Protein AF-A0A1G3MZN1-F1 (afdb_monomer_lite)

pLDDT: mean 91.77, std 12.32, range [40.75, 98.75]

Secondary structure (DSSP, 8-state):
---SSSHHHHHHHHHHHHHHHT-S-EEEEEE-S--SSS-HHHHHHHHHHHHHTTSEEEEEEES--HHHHHHHHHHHHHHTPPPEEEEEEE-SSS--GGGGTHHHHHHHHT-EEEEE-TTGGGGGGSTTGGG---SGGGGGGGG---S-SHHHHHHHHHHHHHHHHTT--HHHHHHHHHHHHHHTSSS-EEE----SSHHHHHHHHGGGG----HHHHHHHHHHH-----TTHHHHHHHHHHHTTT-TT----SS---

Foldseek 3Di:
DCDDLALVNQVVVLVVVCVVVVHQAAAEDEPAAHPVPDDLVRNQVSVQVCCVVVRY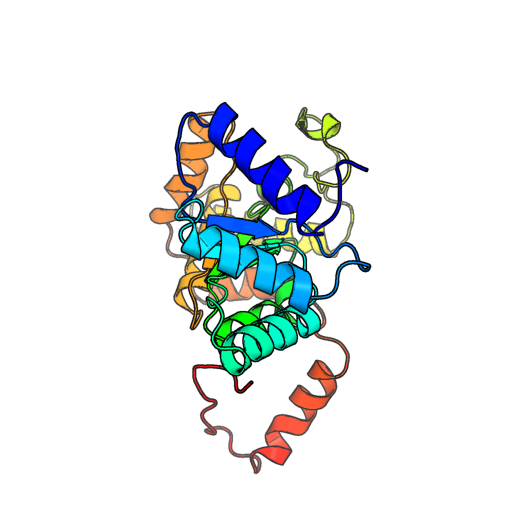VAYEYEHDDQVSLLVSQVVCVVVVGGGHQAYEYADFLQDDLCVLGVQLSCLQSQHAYEHEPNCQLVLLQVPQPPNPPPDPSVVVPPSHDHPDDPLSVLLNVLLVVQCVVQVATSLLSRLLLQVVVQVLGSHHYHYDDDDPDPVSVVSNVCNVVDDRDPVSSVSNCVSSDDDSDPPVVVCVVCVCVVQVVDPPDDDDSGRHD

Structure (mmCIF, N/CA/C/O backbone):
data_AF-A0A1G3MZN1-F1
#
_entry.id   AF-A0A1G3MZN1-F1
#
loop_
_atom_site.group_PDB
_atom_site.id
_atom_site.type_symbol
_atom_site.label_atom_id
_atom_site.label_alt_id
_atom_site.label_comp_id
_atom_site.label_asym_id
_atom_site.label_entity_id
_atom_site.label_seq_id
_atom_site.pdbx_PDB_ins_code
_atom_site.Cartn_x
_atom_site.Cartn_y
_atom_site.Cartn_z
_atom_site.occupancy
_atom_site.B_iso_or_equiv
_atom_site.auth_seq_id
_atom_site.auth_comp_id
_atom_site.auth_asym_id
_atom_site.auth_atom_id
_atom_site.pdbx_PDB_model_num
ATOM 1 N N . SER A 1 1 ? 0.136 11.734 27.501 1.00 72.69 1 SER A N 1
ATOM 2 C CA . SER A 1 1 ? 0.466 11.679 26.063 1.00 72.69 1 SER A CA 1
ATOM 3 C C . SER A 1 1 ? -0.799 11.815 25.216 1.00 72.69 1 SER A C 1
ATOM 5 O O . SER A 1 1 ? -1.851 11.368 25.672 1.00 72.69 1 SER A O 1
ATOM 7 N N . ARG A 1 2 ? -0.714 12.445 24.028 1.00 83.44 2 ARG A N 1
ATOM 8 C CA . ARG A 1 2 ? -1.793 12.493 23.017 1.00 83.44 2 ARG A CA 1
ATOM 9 C C . ARG A 1 2 ? -1.586 11.511 21.845 1.00 83.44 2 ARG A C 1
ATOM 11 O O . ARG A 1 2 ? -2.389 11.507 20.919 1.00 83.44 2 ARG A O 1
ATOM 18 N N . THR A 1 3 ? -0.535 10.698 21.895 1.00 87.50 3 THR A N 1
ATOM 19 C CA . THR A 1 3 ? -0.050 9.849 20.796 1.00 87.50 3 THR A CA 1
ATOM 20 C C . THR A 1 3 ? -0.002 8.373 21.201 1.00 87.50 3 THR A C 1
ATOM 22 O O . THR A 1 3 ? 0.020 8.069 22.396 1.00 87.50 3 THR A O 1
ATOM 25 N N . GLY A 1 4 ? 0.032 7.474 20.212 1.00 93.25 4 GLY A N 1
ATOM 26 C CA . GLY A 1 4 ? 0.023 6.013 20.384 1.00 93.25 4 GLY A CA 1
ATOM 27 C C . GLY A 1 4 ? -1.350 5.389 20.125 1.00 93.25 4 GLY A C 1
ATOM 28 O O . GLY A 1 4 ? -2.360 6.097 20.099 1.00 93.25 4 GLY A O 1
ATOM 29 N N . ASN A 1 5 ? -1.380 4.068 19.972 1.00 96.50 5 ASN A N 1
ATOM 30 C CA . ASN A 1 5 ? -2.551 3.291 19.560 1.00 96.50 5 ASN A CA 1
ATOM 31 C C . ASN A 1 5 ? -3.419 2.823 20.736 1.00 96.50 5 ASN A C 1
ATOM 33 O O . ASN A 1 5 ? -4.408 2.132 20.529 1.00 96.50 5 ASN A O 1
ATOM 37 N N . GLY A 1 6 ? -3.079 3.188 21.974 1.00 96.06 6 GLY A N 1
ATOM 38 C CA . GLY A 1 6 ? -3.904 2.852 23.133 1.00 96.06 6 GLY A CA 1
ATOM 39 C C . GLY A 1 6 ? -5.328 3.409 23.021 1.00 96.06 6 GLY A C 1
ATOM 40 O O . GLY A 1 6 ? -5.551 4.508 22.495 1.00 96.06 6 GLY A O 1
ATOM 41 N N . ARG A 1 7 ? -6.296 2.692 23.596 1.00 96.00 7 ARG A N 1
ATOM 42 C CA . ARG A 1 7 ? -7.743 2.969 23.504 1.00 96.00 7 ARG A CA 1
ATOM 43 C C . ARG A 1 7 ? -8.099 4.426 23.787 1.00 96.00 7 ARG A C 1
ATOM 45 O O . ARG A 1 7 ? -8.856 5.045 23.043 1.00 96.00 7 ARG A O 1
ATOM 52 N N . LYS A 1 8 ? -7.527 4.997 24.855 1.00 96.25 8 LYS A N 1
ATOM 53 C CA . LYS A 1 8 ? -7.744 6.402 25.247 1.00 96.25 8 LYS A CA 1
ATOM 54 C C . LYS A 1 8 ? -7.431 7.368 24.103 1.00 96.25 8 LYS A C 1
ATOM 56 O O . LYS A 1 8 ? -8.115 8.376 23.934 1.00 96.25 8 LYS A O 1
ATOM 61 N N . ASN A 1 9 ? -6.358 7.098 23.365 1.00 96.88 9 ASN A N 1
ATOM 62 C CA . ASN A 1 9 ? -5.923 7.951 22.273 1.00 96.88 9 ASN A CA 1
ATOM 63 C C . ASN A 1 9 ? -6.737 7.694 21.013 1.00 96.88 9 ASN A C 1
ATOM 65 O O . ASN A 1 9 ? -7.110 8.672 20.381 1.00 96.88 9 ASN A O 1
ATOM 69 N N . MET A 1 10 ? -7.059 6.437 20.692 1.00 97.12 10 MET A N 1
ATOM 70 C CA . MET A 1 10 ? -7.919 6.108 19.549 1.00 97.12 10 MET A CA 1
ATOM 71 C C . MET A 1 10 ? -9.272 6.814 19.646 1.00 97.12 10 MET A C 1
ATOM 73 O O . MET A 1 10 ? -9.631 7.550 18.734 1.00 97.12 10 MET A O 1
ATOM 77 N N . VAL A 1 11 ? -9.969 6.684 20.783 1.00 97.62 11 VAL A N 1
ATOM 78 C CA . VAL A 1 11 ? -11.276 7.334 20.995 1.00 97.62 11 VAL A CA 1
ATOM 79 C C . VAL A 1 11 ? -11.156 8.846 20.825 1.00 97.62 11 VAL A C 1
ATOM 81 O O . VAL A 1 11 ? -11.835 9.433 19.992 1.00 97.62 11 VAL A O 1
ATOM 84 N N . ARG A 1 12 ? -10.235 9.488 21.554 1.00 97.12 12 ARG A N 1
ATOM 85 C CA . ARG A 1 12 ? -10.062 10.945 21.478 1.00 97.12 12 ARG A CA 1
ATOM 86 C C . ARG A 1 12 ? -9.701 11.417 20.065 1.00 97.12 12 ARG A C 1
ATOM 88 O O . ARG A 1 12 ? -10.235 12.419 19.606 1.00 97.12 12 ARG A O 1
ATOM 95 N N . SER A 1 13 ? -8.785 10.723 19.391 1.00 97.31 13 SER A N 1
ATOM 96 C CA . SER A 1 13 ? -8.348 11.071 18.036 1.00 97.31 13 SER A CA 1
ATOM 97 C C . SER A 1 13 ? -9.468 10.900 17.013 1.00 97.31 13 SER A C 1
ATOM 99 O O . SER A 1 13 ? -9.533 11.683 16.064 1.00 97.31 13 SER A O 1
ATOM 101 N N . LEU A 1 14 ? -10.349 9.915 17.201 1.00 98.00 14 LEU A N 1
ATOM 102 C CA . LEU A 1 14 ? -11.535 9.744 16.375 1.00 98.00 14 LEU A CA 1
ATOM 103 C C . LEU A 1 14 ? -12.518 10.899 16.583 1.00 98.00 14 LEU A C 1
ATOM 105 O O . LEU A 1 14 ? -12.859 11.543 15.599 1.00 98.00 14 LEU A O 1
ATOM 109 N N . GLU A 1 15 ? -12.895 11.232 17.825 1.00 98.25 15 GLU A N 1
ATOM 110 C CA . GLU A 1 15 ? -13.805 12.364 18.097 1.00 98.25 15 GLU A CA 1
ATOM 111 C C . GLU A 1 15 ? -13.282 13.675 17.496 1.00 98.25 15 GLU A C 1
ATOM 113 O O . GLU A 1 15 ? -14.010 14.415 16.833 1.00 98.25 15 GLU A O 1
ATOM 118 N N . ASP A 1 16 ? -11.988 13.946 17.688 1.00 98.00 16 ASP A N 1
ATOM 119 C CA . ASP A 1 16 ? -11.340 15.129 17.132 1.00 98.00 16 ASP A CA 1
ATOM 120 C C . ASP A 1 16 ? -11.400 15.122 15.589 1.00 98.00 16 ASP A C 1
ATOM 122 O O . ASP A 1 16 ? -11.505 16.183 14.970 1.00 98.00 16 ASP A O 1
ATOM 126 N N . SER A 1 17 ? -11.313 13.948 14.954 1.00 98.31 17 SER A N 1
ATOM 127 C CA . SER A 1 17 ? -11.388 13.793 13.493 1.00 98.31 17 SER A CA 1
ATOM 128 C C . SER A 1 17 ? -12.806 13.969 12.962 1.00 98.31 17 SER A C 1
ATOM 130 O O . SER A 1 17 ? -12.990 14.748 12.031 1.00 98.31 17 SER A O 1
ATOM 132 N N . LEU A 1 18 ? -13.794 13.333 13.593 1.00 98.62 18 LEU A N 1
ATOM 133 C CA . LEU A 1 18 ? -15.216 13.474 13.270 1.00 98.62 18 LEU A CA 1
ATOM 134 C C . LEU A 1 18 ? -15.646 14.943 13.326 1.00 98.62 18 LEU A C 1
ATOM 136 O O . LEU A 1 18 ? -16.189 15.478 12.360 1.00 98.62 18 LEU A O 1
ATOM 140 N N . LYS A 1 19 ? -15.255 15.653 14.394 1.00 98.62 19 LYS A N 1
ATOM 141 C CA . LYS A 1 19 ? -15.513 17.092 14.538 1.00 98.62 19 LYS A CA 1
ATOM 142 C C . LYS A 1 19 ? -14.913 17.927 13.403 1.00 98.62 19 LYS A C 1
ATOM 144 O O . LYS A 1 19 ? -15.555 18.866 12.944 1.00 98.62 19 LYS A O 1
ATOM 149 N N . ARG A 1 20 ? -13.678 17.638 12.975 1.00 98.69 20 ARG A N 1
ATOM 150 C CA . ARG A 1 20 ? -13.024 18.384 11.881 1.00 98.69 20 ARG A CA 1
ATOM 151 C C . ARG A 1 20 ? -13.636 18.083 10.517 1.00 98.69 20 ARG A C 1
ATOM 153 O O . ARG A 1 20 ? -13.663 18.971 9.675 1.00 98.69 20 ARG A O 1
ATOM 160 N N . LEU A 1 21 ? -14.072 16.845 10.304 1.00 98.56 21 LEU A N 1
ATOM 161 C CA . LEU A 1 21 ? -14.672 16.401 9.048 1.00 98.56 21 LEU A CA 1
ATOM 162 C C . LEU A 1 21 ? -16.163 16.751 8.948 1.00 98.56 21 LEU A C 1
ATOM 164 O O . LEU A 1 21 ? -16.703 16.724 7.850 1.00 98.56 21 LEU A O 1
ATOM 168 N N . GLY A 1 22 ? -16.813 17.107 10.061 1.00 98.56 22 GLY A N 1
ATOM 169 C CA . GLY A 1 22 ? -18.235 17.453 10.077 1.00 98.56 22 GLY A CA 1
ATOM 170 C C . GLY A 1 22 ? -19.136 16.252 9.787 1.00 98.56 22 GLY A C 1
ATOM 171 O O . GLY A 1 22 ? -20.155 16.405 9.122 1.00 98.56 22 GLY A O 1
ATOM 172 N N . THR A 1 23 ? -18.737 15.067 10.252 1.00 98.69 23 THR A N 1
ATOM 173 C CA . THR A 1 23 ? -19.457 13.797 10.081 1.00 98.69 23 THR A CA 1
ATOM 174 C C . THR A 1 23 ? -19.517 13.047 11.409 1.00 98.69 23 THR A C 1
ATOM 176 O O . THR A 1 23 ? -18.669 13.259 12.279 1.00 98.69 23 THR A O 1
ATOM 179 N N . ASP A 1 24 ? -20.485 12.146 11.546 1.00 98.38 24 ASP A N 1
ATOM 180 C CA . ASP A 1 24 ? -20.675 11.313 12.738 1.00 98.38 24 ASP A CA 1
ATOM 181 C C . ASP A 1 24 ? -19.941 9.965 12.653 1.00 98.38 24 ASP A C 1
ATOM 183 O O . ASP A 1 24 ? -19.761 9.291 13.670 1.00 98.38 24 ASP A O 1
ATOM 187 N N . TYR A 1 25 ? -19.477 9.584 11.456 1.00 98.69 25 TYR A N 1
ATOM 188 C CA . TYR A 1 25 ? -18.747 8.339 11.228 1.00 98.69 25 TYR A CA 1
ATOM 189 C C . TYR A 1 25 ? -17.644 8.473 10.167 1.00 98.69 25 TYR A C 1
ATOM 191 O O . TYR A 1 25 ? -17.651 9.397 9.350 1.00 98.69 25 TYR A O 1
ATOM 199 N N . LEU A 1 26 ? -16.700 7.526 10.172 1.00 98.75 26 LEU A N 1
ATOM 200 C CA . LEU A 1 26 ? -15.712 7.321 9.106 1.00 98.75 26 LEU A CA 1
ATOM 201 C C . LEU A 1 26 ? -15.934 5.976 8.416 1.00 98.75 26 LEU A C 1
ATOM 203 O O . LEU A 1 26 ? -16.132 4.969 9.092 1.00 98.75 26 LEU A O 1
ATOM 207 N N . ASP A 1 27 ? -15.803 5.917 7.093 1.00 98.50 27 ASP A N 1
ATOM 208 C CA . ASP A 1 27 ? -15.862 4.636 6.380 1.00 98.50 27 ASP A CA 1
ATOM 209 C C . ASP A 1 27 ? -14.712 3.711 6.793 1.00 98.50 27 ASP A C 1
ATOM 211 O O . ASP A 1 27 ? -14.915 2.527 7.038 1.00 98.50 27 ASP A O 1
ATOM 215 N N . LEU A 1 28 ? -13.501 4.255 6.935 1.00 98.19 28 LEU A N 1
ATOM 216 C CA . LEU A 1 28 ? -12.307 3.485 7.268 1.00 98.19 28 LEU A CA 1
ATOM 217 C C . LEU A 1 28 ? -11.389 4.264 8.208 1.00 98.19 28 LEU A C 1
ATOM 219 O O . LEU A 1 28 ? -10.984 5.392 7.915 1.00 98.19 28 LEU A O 1
ATOM 223 N N . TYR A 1 29 ? -11.036 3.645 9.334 1.00 98.50 29 TYR A N 1
ATOM 224 C CA . TYR A 1 29 ? -10.150 4.221 10.340 1.00 98.50 29 TYR A CA 1
ATOM 225 C C . TYR A 1 29 ? -8.869 3.403 10.509 1.00 98.50 29 TYR A C 1
ATOM 227 O O . TYR A 1 29 ? -8.900 2.190 10.708 1.00 98.50 29 TYR A O 1
ATOM 235 N N . TRP A 1 30 ? -7.727 4.089 10.445 1.00 98.06 30 TRP A N 1
ATOM 236 C CA . TRP A 1 30 ? -6.404 3.468 10.443 1.00 98.06 30 TRP A CA 1
ATOM 237 C C . TRP A 1 30 ? -5.682 3.656 11.778 1.00 98.06 30 TRP A C 1
ATOM 239 O O . TRP A 1 30 ? -5.527 4.786 12.246 1.00 98.06 30 TRP A O 1
ATOM 249 N N . ALA A 1 31 ? -5.113 2.582 12.328 1.00 97.81 31 ALA A N 1
ATOM 250 C CA . ALA A 1 31 ? -3.969 2.722 13.231 1.00 97.81 31 ALA A CA 1
ATOM 251 C C . ALA A 1 31 ? -2.730 3.032 12.376 1.00 97.81 31 ALA A C 1
ATOM 253 O O . ALA A 1 31 ? -2.316 2.208 11.566 1.00 97.81 31 ALA A O 1
ATOM 254 N N . HIS A 1 32 ? -2.174 4.240 12.508 1.00 97.12 32 HIS A N 1
ATOM 255 C CA . HIS A 1 32 ? -1.288 4.817 11.486 1.00 97.12 32 HIS A CA 1
ATOM 256 C C . HIS A 1 32 ? 0.134 4.224 11.430 1.00 97.12 32 HIS A C 1
ATOM 258 O O . HIS A 1 32 ? 0.793 4.264 10.391 1.00 97.12 32 HIS A O 1
ATOM 264 N N . THR A 1 33 ? 0.654 3.751 12.563 1.00 95.56 33 THR A N 1
ATOM 265 C CA . THR A 1 33 ? 1.995 3.155 12.679 1.00 95.56 33 THR A CA 1
ATOM 266 C C . THR A 1 33 ? 2.030 2.236 13.893 1.00 95.56 33 THR A C 1
ATOM 268 O O . THR A 1 33 ? 1.408 2.536 14.918 1.00 95.56 33 THR A O 1
ATOM 271 N N . ALA A 1 34 ? 2.761 1.123 13.806 1.00 95.12 34 ALA A N 1
ATOM 272 C CA . ALA A 1 34 ? 2.989 0.260 14.958 1.00 95.12 34 ALA A CA 1
ATOM 273 C C . ALA A 1 34 ? 3.812 1.006 16.022 1.00 95.12 34 ALA A C 1
ATOM 275 O O . ALA A 1 34 ? 4.982 1.309 15.817 1.00 95.12 34 ALA A O 1
ATOM 276 N N . ASP A 1 35 ? 3.208 1.284 17.176 1.00 95.50 35 ASP A N 1
ATOM 277 C CA . ASP A 1 35 ? 3.866 2.021 18.265 1.00 95.50 35 ASP A CA 1
ATOM 278 C C . ASP A 1 35 ? 4.786 1.155 19.141 1.00 95.50 35 ASP A C 1
ATOM 280 O O . ASP A 1 35 ? 5.469 1.672 20.021 1.00 95.50 35 ASP A O 1
ATOM 284 N N . GLY A 1 36 ? 4.794 -0.162 18.921 1.00 93.69 36 GLY A N 1
ATOM 285 C CA . GLY A 1 36 ? 5.639 -1.119 19.636 1.00 93.69 36 GLY A CA 1
ATOM 286 C C . GLY A 1 36 ? 5.254 -1.370 21.097 1.00 93.69 36 GLY A C 1
ATOM 287 O O . GLY A 1 36 ? 5.847 -2.248 21.717 1.00 93.69 36 GLY A O 1
ATOM 288 N N . VAL A 1 37 ? 4.259 -0.663 21.639 1.00 95.38 37 VAL A N 1
ATOM 289 C CA . VAL A 1 37 ? 3.929 -0.693 23.075 1.00 95.38 37 VAL A CA 1
ATOM 290 C C . VAL A 1 37 ? 2.474 -1.041 23.357 1.00 95.38 37 VAL A C 1
ATOM 292 O O . VAL A 1 37 ? 2.195 -1.605 24.412 1.00 95.38 37 VAL A O 1
ATOM 295 N N . THR A 1 38 ? 1.543 -0.757 22.442 1.00 97.75 38 THR A N 1
ATOM 296 C CA . THR A 1 38 ? 0.141 -1.141 22.626 1.00 97.75 38 THR A CA 1
ATOM 297 C C . THR A 1 38 ? -0.073 -2.592 22.160 1.00 97.75 38 THR A C 1
ATOM 299 O O . THR A 1 38 ? 0.255 -2.930 21.010 1.00 97.75 38 THR A O 1
ATOM 302 N N . PRO A 1 39 ? -0.616 -3.474 23.027 1.00 97.31 39 PRO A N 1
ATOM 303 C CA . PRO A 1 39 ? -0.980 -4.839 22.651 1.00 97.31 39 PRO A CA 1
ATOM 304 C C . PRO A 1 39 ? -2.009 -4.862 21.516 1.00 97.31 39 PRO A C 1
ATOM 306 O O . PRO A 1 39 ? -2.912 -4.027 21.476 1.00 97.31 39 PRO A O 1
ATOM 309 N N . LEU A 1 40 ? -1.909 -5.840 20.610 1.00 97.75 40 LEU A N 1
ATOM 310 C CA . LEU A 1 40 ? -2.859 -5.971 19.496 1.00 97.75 40 LEU A CA 1
ATOM 311 C C . LEU A 1 40 ? -4.288 -6.182 20.000 1.00 97.75 40 LEU A C 1
ATOM 313 O O . LEU A 1 40 ? -5.220 -5.638 19.426 1.00 97.75 40 LEU A O 1
ATOM 317 N N . GLU A 1 41 ? -4.455 -6.898 21.108 1.00 98.19 41 GLU A N 1
ATOM 318 C CA . GLU A 1 41 ? -5.741 -7.129 21.756 1.00 98.19 41 GLU A CA 1
ATOM 319 C C . GLU A 1 41 ? -6.416 -5.817 22.177 1.00 98.19 41 GLU A C 1
ATOM 321 O O . GLU A 1 41 ? -7.627 -5.675 22.026 1.00 98.19 41 GLU A O 1
ATOM 326 N N . GLU A 1 42 ? -5.646 -4.837 22.665 1.00 98.38 42 GLU A N 1
ATOM 327 C CA . GLU A 1 42 ? -6.189 -3.523 23.019 1.00 98.38 42 GLU A CA 1
ATOM 328 C C . GLU A 1 42 ? -6.609 -2.745 21.768 1.00 98.38 42 GLU A C 1
ATOM 330 O O . GLU A 1 42 ? -7.703 -2.179 21.755 1.00 98.38 42 GLU A O 1
ATOM 335 N N . ILE A 1 43 ? -5.773 -2.753 20.721 1.00 98.31 43 ILE A N 1
ATOM 336 C CA . ILE A 1 43 ? -6.050 -2.075 19.444 1.00 98.31 43 ILE A CA 1
ATOM 337 C C . ILE A 1 43 ? -7.318 -2.653 18.805 1.00 98.31 43 ILE A C 1
ATOM 339 O O . ILE A 1 43 ? -8.243 -1.913 18.480 1.00 98.31 43 ILE A O 1
ATOM 343 N N . LEU A 1 44 ? -7.388 -3.978 18.669 1.00 98.56 44 LEU A N 1
ATOM 344 C CA . LEU A 1 44 ? -8.511 -4.675 18.043 1.00 98.56 44 LEU A CA 1
ATOM 345 C C . LEU A 1 44 ? -9.794 -4.530 18.855 1.00 98.56 44 LEU A C 1
ATOM 347 O O . LEU A 1 44 ? -10.843 -4.235 18.288 1.00 98.56 44 LEU A O 1
ATOM 351 N N . ARG A 1 45 ? -9.726 -4.656 20.187 1.00 98.38 45 ARG A N 1
ATOM 352 C CA . ARG A 1 45 ? -10.903 -4.422 21.028 1.00 98.38 45 ARG A CA 1
ATOM 353 C C . ARG A 1 45 ? -11.375 -2.973 20.928 1.00 98.38 45 ARG A C 1
ATOM 355 O O . ARG A 1 45 ? -12.575 -2.730 20.959 1.00 98.38 45 ARG A O 1
ATOM 362 N N . ALA A 1 46 ? -10.460 -2.008 20.825 1.00 98.25 46 ALA A N 1
ATOM 363 C CA . ALA A 1 46 ? -10.827 -0.610 20.623 1.00 98.25 46 ALA A CA 1
ATOM 364 C C . ALA A 1 46 ? -11.484 -0.387 19.254 1.00 98.25 46 ALA A C 1
ATOM 366 O O . ALA A 1 46 ? -12.494 0.307 19.204 1.00 98.25 46 ALA A O 1
ATOM 367 N N . PHE A 1 47 ? -10.983 -0.997 18.174 1.00 98.62 47 PHE A N 1
ATOM 368 C CA . PHE A 1 47 ? -11.681 -0.983 16.887 1.00 98.62 47 PHE A CA 1
ATOM 369 C C . PHE A 1 47 ? -13.085 -1.581 17.000 1.00 98.62 47 PHE A C 1
ATOM 371 O O . PHE A 1 47 ? -14.039 -0.899 16.650 1.00 98.62 47 PHE A O 1
ATOM 378 N N . ASP A 1 48 ? -13.233 -2.786 17.557 1.00 98.62 48 ASP A N 1
ATOM 379 C CA . ASP A 1 48 ? -14.539 -3.447 17.719 1.00 98.62 48 ASP A CA 1
ATOM 380 C C . ASP A 1 48 ? -15.550 -2.557 18.461 1.00 98.62 48 ASP A C 1
ATOM 382 O O . ASP A 1 48 ? -16.693 -2.413 18.032 1.00 98.62 48 ASP A O 1
ATOM 386 N N . ASP A 1 49 ? -15.121 -1.889 19.535 1.00 98.56 49 ASP A N 1
ATOM 387 C CA . ASP A 1 49 ? -15.973 -0.956 20.278 1.00 98.56 49 ASP A CA 1
ATOM 388 C C . ASP A 1 49 ? -16.365 0.281 19.452 1.00 98.56 49 ASP A C 1
ATOM 390 O O . ASP A 1 49 ? -17.506 0.735 19.529 1.00 98.56 49 ASP A O 1
ATOM 394 N N . LEU A 1 50 ? -15.447 0.823 18.644 1.00 98.50 50 LEU A N 1
ATOM 395 C CA . LEU A 1 50 ? -15.713 1.971 17.770 1.00 98.50 50 LEU A CA 1
ATOM 396 C C . LEU A 1 50 ? -16.644 1.614 16.601 1.00 98.50 50 LEU A C 1
ATOM 398 O O . LEU A 1 50 ? -17.503 2.429 16.253 1.00 98.50 50 LEU A O 1
ATOM 402 N N . LEU A 1 51 ? -16.517 0.405 16.037 1.00 98.38 51 LEU A N 1
ATOM 403 C CA . LEU A 1 51 ? -17.454 -0.119 15.038 1.00 98.38 51 LEU A CA 1
ATOM 404 C C . LEU A 1 51 ? -18.844 -0.319 15.644 1.00 98.38 51 LEU A C 1
ATOM 406 O O . LEU A 1 51 ? -19.833 0.148 15.087 1.00 98.38 51 LEU A O 1
ATOM 410 N N . ARG A 1 52 ? -18.939 -0.961 16.816 1.00 98.12 52 ARG A N 1
ATOM 411 C CA . ARG A 1 52 ? -20.223 -1.166 17.516 1.00 98.12 52 ARG A CA 1
ATOM 412 C C . ARG A 1 52 ? -20.904 0.146 17.893 1.00 98.12 52 ARG A C 1
ATOM 414 O O . ARG A 1 52 ? -22.128 0.204 17.925 1.00 98.12 52 ARG A O 1
ATOM 421 N N . ALA A 1 53 ? -20.123 1.188 18.165 1.00 98.31 53 ALA A N 1
ATOM 422 C CA . ALA A 1 53 ? -20.631 2.534 18.405 1.00 98.31 53 ALA A CA 1
ATOM 423 C C . ALA A 1 53 ? -21.090 3.259 17.124 1.00 98.31 53 ALA A C 1
ATOM 425 O O . ALA A 1 53 ? -21.583 4.380 17.221 1.00 98.31 53 ALA A O 1
ATOM 426 N N . GLY A 1 54 ? -20.905 2.665 15.940 1.00 98.44 54 GLY A N 1
ATOM 427 C CA . GLY A 1 54 ? -21.268 3.257 14.652 1.00 98.44 54 GLY A CA 1
ATOM 428 C C . GLY A 1 54 ? -20.380 4.427 14.227 1.00 98.44 54 GLY A C 1
ATOM 429 O O . GLY A 1 54 ? -20.739 5.153 13.308 1.00 98.44 54 GLY A O 1
ATOM 430 N N . LYS A 1 55 ? -19.232 4.638 14.888 1.00 98.69 55 LYS A N 1
ATOM 431 C CA . LYS A 1 55 ? -18.345 5.779 14.603 1.00 98.69 55 LYS A CA 1
ATOM 432 C C . LYS A 1 55 ? -17.331 5.495 13.503 1.00 98.69 55 LYS A C 1
ATOM 434 O O . LYS A 1 55 ? -16.760 6.426 12.938 1.00 98.69 55 LYS A O 1
ATOM 439 N N . ILE A 1 56 ? -17.084 4.220 13.218 1.00 98.75 56 ILE A N 1
ATOM 440 C CA . ILE A 1 56 ? -16.301 3.770 12.066 1.00 98.75 56 ILE A CA 1
ATOM 441 C C . ILE A 1 56 ? -17.009 2.570 11.428 1.00 98.75 56 ILE A C 1
ATOM 443 O O . ILE A 1 56 ? -17.615 1.783 12.152 1.00 98.75 56 ILE A O 1
ATOM 447 N N . LEU A 1 57 ? -16.945 2.422 10.104 1.00 98.44 57 LEU A N 1
ATOM 448 C CA . LEU A 1 57 ? -17.516 1.256 9.408 1.00 98.44 57 LEU A CA 1
ATOM 449 C C . LEU A 1 57 ? -16.490 0.129 9.262 1.00 98.44 57 LEU A C 1
ATOM 451 O O . LEU A 1 57 ? -16.830 -1.044 9.386 1.00 98.44 57 LEU A O 1
ATOM 455 N N . HIS A 1 58 ? -15.225 0.493 9.057 1.00 98.56 58 HIS A N 1
ATOM 456 C CA . HIS A 1 58 ? -14.121 -0.437 8.881 1.00 98.56 58 HIS A CA 1
ATOM 457 C C . HIS A 1 58 ? -12.859 0.036 9.608 1.00 98.56 58 HIS A C 1
ATOM 459 O O . HIS A 1 58 ? -12.640 1.231 9.831 1.00 98.56 58 HIS A O 1
ATOM 465 N N . ALA A 1 59 ? -11.999 -0.921 9.950 1.00 98.44 59 ALA A N 1
ATOM 466 C CA . ALA A 1 59 ? -10.705 -0.677 10.569 1.00 98.44 59 ALA A CA 1
ATOM 467 C C . ALA A 1 59 ? -9.569 -1.239 9.711 1.00 98.44 59 ALA A C 1
ATOM 469 O O . ALA A 1 59 ? -9.734 -2.247 9.022 1.00 98.44 59 ALA A O 1
ATOM 470 N N . GLY A 1 60 ? -8.401 -0.608 9.790 1.00 98.44 60 GLY A N 1
ATOM 471 C CA . GLY A 1 60 ? -7.201 -1.091 9.123 1.00 98.44 60 GLY A CA 1
ATOM 472 C C . GLY A 1 60 ? -5.910 -0.707 9.838 1.00 98.44 60 GLY A C 1
ATOM 473 O O . GLY A 1 60 ? -5.884 0.143 10.736 1.00 98.44 60 GLY A O 1
ATOM 474 N N . LEU A 1 61 ? -4.812 -1.333 9.418 1.00 98.62 61 LEU A N 1
ATOM 475 C CA . LEU A 1 61 ? -3.475 -1.122 9.981 1.00 98.62 61 LEU A CA 1
ATOM 476 C C . LEU A 1 61 ? -2.539 -0.511 8.932 1.00 98.62 61 LEU A C 1
ATOM 478 O O . LEU A 1 61 ? -2.318 -1.089 7.873 1.00 98.62 61 LEU A O 1
ATOM 482 N N . SER A 1 62 ? -1.957 0.647 9.230 1.00 98.50 62 SER A N 1
ATOM 483 C CA . SER A 1 62 ? -0.995 1.321 8.353 1.00 98.50 62 SER A CA 1
ATOM 484 C C . SER A 1 62 ? 0.416 1.193 8.918 1.00 98.50 62 SER A C 1
ATOM 486 O O . SER A 1 62 ? 0.634 1.431 10.105 1.00 98.50 62 SER A O 1
ATOM 488 N N . ASN A 1 63 ? 1.380 0.802 8.085 1.00 97.69 63 ASN A N 1
ATOM 489 C CA . ASN A 1 63 ? 2.794 0.662 8.453 1.00 97.69 63 ASN A CA 1
ATOM 490 C C . ASN A 1 63 ? 3.032 -0.290 9.648 1.00 97.69 63 ASN A C 1
ATOM 492 O O . ASN A 1 63 ? 3.851 -0.025 10.533 1.00 97.69 63 ASN A O 1
ATOM 496 N N . PHE A 1 64 ? 2.291 -1.402 9.697 1.00 98.38 64 PHE A N 1
ATOM 497 C CA . PHE A 1 64 ? 2.558 -2.516 10.611 1.00 98.38 64 PHE A CA 1
ATOM 498 C C . PHE A 1 64 ? 3.382 -3.587 9.881 1.00 98.38 64 PHE A C 1
ATOM 500 O O . PHE A 1 64 ? 3.165 -3.808 8.691 1.00 98.38 64 PHE A O 1
ATOM 507 N N . PRO A 1 65 ? 4.312 -4.281 10.561 1.00 97.88 65 PRO A N 1
ATOM 508 C CA . PRO A 1 65 ? 5.011 -5.415 9.964 1.00 97.88 65 PRO A CA 1
ATOM 509 C C . PRO A 1 65 ? 4.049 -6.592 9.744 1.00 97.88 65 PRO A C 1
ATOM 511 O O . PRO A 1 65 ? 3.129 -6.798 10.542 1.00 97.88 65 PRO A O 1
ATOM 514 N N . ALA A 1 66 ? 4.303 -7.395 8.706 1.00 98.00 66 ALA A N 1
ATOM 515 C CA . ALA A 1 66 ? 3.391 -8.449 8.256 1.00 98.00 66 ALA A CA 1
ATOM 516 C C . ALA A 1 66 ? 2.994 -9.438 9.366 1.00 98.00 66 ALA A C 1
ATOM 518 O O . ALA A 1 66 ? 1.811 -9.703 9.557 1.00 98.00 66 ALA A O 1
ATOM 519 N N . TRP A 1 67 ? 3.948 -9.879 10.195 1.00 97.81 67 TRP A N 1
ATOM 520 C CA . TRP A 1 67 ? 3.674 -10.797 11.310 1.00 97.81 67 TRP A CA 1
ATOM 521 C C . TRP A 1 67 ? 2.690 -10.231 12.349 1.00 97.81 67 TRP A C 1
ATOM 523 O O . TRP A 1 67 ? 1.930 -10.981 12.962 1.00 97.81 67 TRP A O 1
ATOM 533 N N . ARG A 1 68 ? 2.677 -8.904 12.565 1.00 98.12 68 ARG A N 1
ATOM 534 C CA . ARG A 1 68 ? 1.711 -8.267 13.477 1.00 98.12 68 ARG A CA 1
ATOM 535 C C . ARG A 1 68 ? 0.330 -8.205 12.858 1.00 98.12 68 ARG A C 1
ATOM 537 O O . ARG A 1 68 ? -0.637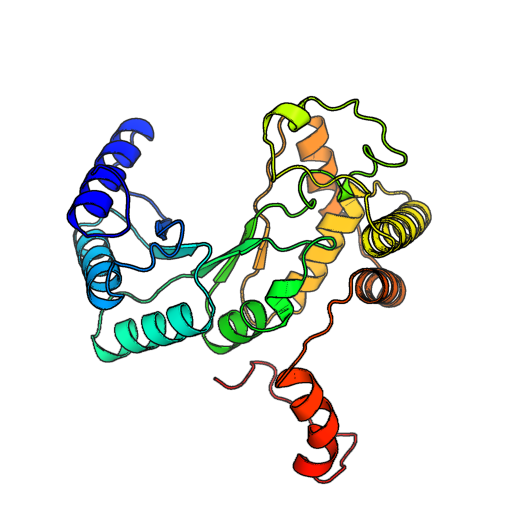 -8.333 13.597 1.00 98.12 68 ARG A O 1
ATOM 544 N N . ILE A 1 69 ? 0.250 -7.989 11.548 1.00 98.56 69 ILE A N 1
ATOM 545 C CA . ILE A 1 69 ? -1.017 -7.959 10.816 1.00 98.56 69 ILE A CA 1
ATOM 546 C C . ILE A 1 69 ? -1.630 -9.359 10.817 1.00 98.56 69 ILE A C 1
ATOM 548 O O . ILE A 1 69 ? -2.753 -9.500 11.280 1.00 98.56 69 ILE A O 1
ATOM 552 N N . ALA A 1 70 ? -0.867 -10.389 10.440 1.00 98.44 70 ALA A N 1
ATOM 553 C CA . ALA A 1 70 ? -1.332 -11.777 10.455 1.00 98.44 70 ALA A CA 1
ATOM 554 C C . ALA A 1 70 ? -1.817 -12.215 11.847 1.00 98.44 70 ALA A C 1
ATOM 556 O O . ALA A 1 70 ? -2.886 -12.800 11.995 1.00 98.44 70 ALA A O 1
ATOM 557 N N . ARG A 1 71 ? -1.080 -11.849 12.907 1.00 98.31 71 ARG A N 1
ATOM 558 C CA . ARG A 1 71 ? -1.536 -12.091 14.284 1.00 98.31 71 ARG A CA 1
ATOM 559 C C . ARG A 1 71 ? -2.817 -11.323 14.616 1.00 98.31 71 ARG A C 1
ATOM 561 O O . ARG A 1 71 ? -3.646 -11.838 15.360 1.00 98.31 71 ARG A O 1
ATOM 568 N N . ALA A 1 72 ? -2.950 -10.082 14.153 1.00 98.44 72 ALA A N 1
ATOM 569 C CA . ALA A 1 72 ? -4.118 -9.258 14.437 1.00 98.44 72 ALA A CA 1
ATOM 570 C C . ALA A 1 72 ? -5.378 -9.805 13.755 1.00 98.44 72 ALA A C 1
ATOM 572 O O . ALA A 1 72 ? -6.426 -9.864 14.392 1.00 98.44 72 ALA A O 1
ATOM 573 N N . ASP A 1 73 ? -5.244 -10.241 12.506 1.00 98.31 73 ASP A N 1
ATOM 574 C CA . ASP A 1 73 ? -6.306 -10.860 11.721 1.00 98.31 73 ASP A CA 1
ATOM 575 C C . ASP A 1 73 ? -6.827 -12.139 12.397 1.00 98.31 73 ASP A C 1
ATOM 577 O O . ASP A 1 73 ? -7.993 -12.210 12.788 1.00 98.31 73 ASP A O 1
ATOM 581 N N . LEU A 1 74 ? -5.916 -13.061 12.731 1.00 98.38 74 LEU A N 1
ATOM 582 C CA . LEU A 1 74 ? -6.243 -14.279 13.477 1.00 98.38 74 LEU A CA 1
ATOM 583 C C . LEU A 1 74 ? -6.900 -13.982 14.836 1.00 98.38 74 LEU A C 1
ATOM 585 O O . LEU A 1 74 ? -7.837 -14.661 15.254 1.00 98.38 74 LEU A O 1
ATOM 589 N N . LEU A 1 75 ? -6.411 -12.977 15.570 1.00 98.50 75 LEU A N 1
ATOM 590 C CA . LEU A 1 75 ? -7.004 -12.598 16.854 1.00 98.50 75 LEU A CA 1
ATOM 591 C C . LEU A 1 75 ? -8.423 -12.048 16.695 1.00 98.50 75 LEU A C 1
ATOM 593 O O . LEU A 1 75 ? -9.259 -12.332 17.554 1.00 98.50 75 LEU A O 1
ATOM 597 N N . ALA A 1 76 ? -8.694 -11.261 15.651 1.00 98.25 76 ALA A N 1
ATOM 598 C CA . ALA A 1 76 ? -10.031 -10.748 15.382 1.00 98.25 76 ALA A CA 1
ATOM 599 C C . ALA A 1 76 ? -11.007 -11.901 15.114 1.00 98.25 76 ALA A C 1
ATOM 601 O O . ALA A 1 76 ? -12.058 -11.962 15.758 1.00 98.25 76 ALA A O 1
ATOM 602 N N . GLU A 1 77 ? -10.603 -12.862 14.276 1.00 97.31 77 GLU A N 1
ATOM 603 C CA . GLU A 1 77 ? -11.375 -14.071 13.977 1.00 97.31 77 GLU A CA 1
ATOM 604 C C . GLU A 1 77 ? -11.662 -14.888 15.248 1.00 97.31 77 GLU A C 1
ATOM 606 O O . GLU A 1 77 ? -12.820 -15.094 15.618 1.00 97.31 77 GLU A O 1
ATOM 611 N N . LEU A 1 78 ? -10.618 -15.279 15.989 1.00 98.25 78 LEU A N 1
ATOM 612 C CA . LEU A 1 78 ? -10.749 -16.128 17.181 1.00 98.25 78 LEU A CA 1
ATOM 613 C C . LEU A 1 78 ? -11.568 -15.484 18.306 1.00 98.25 78 LEU A C 1
ATOM 615 O O . LEU A 1 78 ? -12.145 -16.185 19.140 1.00 98.25 78 LEU A O 1
ATOM 619 N N . ARG A 1 79 ? -11.582 -14.150 18.386 1.00 98.06 79 ARG A N 1
ATOM 620 C CA . ARG A 1 79 ? -12.329 -13.405 19.410 1.00 98.06 79 ARG A CA 1
ATOM 621 C C . ARG A 1 79 ? -13.730 -13.003 18.959 1.00 98.06 79 ARG A C 1
ATOM 623 O O . ARG A 1 79 ? -14.466 -12.454 19.781 1.00 98.06 79 ARG A O 1
ATOM 630 N N . GLY A 1 80 ? -14.096 -13.254 17.701 1.00 97.75 80 GLY A N 1
ATOM 631 C CA . GLY A 1 80 ? -15.349 -12.770 17.120 1.00 97.75 80 GLY A CA 1
ATOM 632 C C . GLY A 1 80 ? -15.454 -11.242 17.147 1.00 97.75 80 GLY A C 1
ATOM 633 O O . GLY A 1 80 ? -16.540 -10.693 17.348 1.00 97.75 80 GLY A O 1
ATOM 634 N N . TRP A 1 81 ? -14.318 -10.553 17.040 1.00 98.25 81 TRP A N 1
ATOM 635 C CA . TRP A 1 81 ? -14.275 -9.103 16.877 1.00 98.25 81 TRP A CA 1
ATOM 636 C C . TRP A 1 81 ? -14.401 -8.744 15.402 1.00 98.25 81 TRP A C 1
ATOM 638 O O . TRP A 1 81 ? -14.219 -9.588 14.526 1.00 98.25 81 TRP A O 1
ATOM 648 N N . ALA A 1 82 ? -14.721 -7.481 15.129 1.00 96.50 82 ALA A N 1
ATOM 649 C CA . ALA A 1 82 ? -14.749 -6.978 13.765 1.00 96.50 82 ALA A CA 1
ATOM 650 C C . ALA A 1 82 ? -13.448 -7.307 12.996 1.00 96.50 82 ALA A C 1
ATOM 652 O O . ALA A 1 82 ? -12.359 -7.059 13.528 1.00 96.50 82 ALA A O 1
ATOM 653 N N . PRO A 1 83 ? -13.544 -7.825 11.756 1.00 96.81 83 PRO A N 1
ATOM 654 C CA . PRO A 1 83 ? -12.376 -8.125 10.937 1.00 96.81 83 PRO A CA 1
ATOM 655 C C . PRO A 1 83 ? -11.657 -6.843 10.508 1.00 96.81 83 PRO A C 1
ATOM 657 O O . PRO A 1 83 ? -12.253 -5.762 10.420 1.00 96.81 83 PRO A O 1
ATOM 660 N N . LEU A 1 84 ? -10.367 -6.969 10.199 1.00 98.12 84 LEU A N 1
ATOM 661 C CA . LEU A 1 84 ? -9.623 -5.903 9.537 1.00 98.12 84 LEU A CA 1
ATOM 662 C C . LEU A 1 84 ? -10.051 -5.840 8.067 1.00 98.12 84 LEU A C 1
ATOM 664 O O . LEU A 1 84 ? -10.114 -6.855 7.387 1.00 98.12 84 LEU A O 1
ATOM 668 N N . ALA A 1 85 ? -10.337 -4.641 7.564 1.00 98.00 85 ALA A N 1
ATOM 669 C CA . ALA A 1 85 ? -10.722 -4.459 6.163 1.00 98.00 85 ALA A CA 1
ATOM 670 C C . ALA A 1 85 ? -9.510 -4.318 5.235 1.00 98.00 85 ALA A C 1
ATOM 672 O O . ALA A 1 85 ? -9.597 -4.580 4.035 1.00 98.00 85 ALA A O 1
ATOM 673 N N . GLY A 1 86 ? -8.376 -3.868 5.772 1.00 98.00 86 GLY A N 1
ATOM 674 C CA . GLY A 1 86 ? -7.192 -3.682 4.960 1.00 98.00 86 GLY A CA 1
ATOM 675 C C . GLY A 1 86 ? -5.978 -3.158 5.700 1.00 98.00 86 GLY A C 1
ATOM 676 O O . GLY A 1 86 ? -5.987 -2.894 6.909 1.00 98.00 86 GLY A O 1
ATOM 677 N N . ILE A 1 87 ? -4.921 -2.983 4.921 1.00 98.69 87 ILE A N 1
ATOM 678 C CA . ILE A 1 87 ? -3.628 -2.468 5.342 1.00 98.69 87 ILE A CA 1
ATOM 679 C C . ILE A 1 87 ? -3.200 -1.302 4.458 1.00 98.69 87 ILE A C 1
ATOM 681 O O . ILE A 1 87 ? -3.697 -1.127 3.348 1.00 98.69 87 ILE A O 1
ATOM 685 N N . GLN A 1 88 ? -2.273 -0.487 4.949 1.00 98.69 88 GLN A N 1
ATOM 686 C CA . GLN A 1 88 ? -1.733 0.637 4.191 1.00 98.69 88 GLN A CA 1
ATOM 687 C C . GLN A 1 88 ? -0.206 0.702 4.326 1.00 98.69 88 GLN A C 1
ATOM 689 O O . GLN A 1 88 ? 0.323 0.616 5.433 1.00 98.69 88 GLN A O 1
ATOM 694 N N . PHE A 1 89 ? 0.513 0.828 3.209 1.00 98.25 89 PHE A N 1
ATOM 695 C CA . PHE A 1 89 ? 1.985 0.845 3.166 1.00 98.25 89 PHE A CA 1
ATOM 696 C C . PHE A 1 89 ? 2.510 1.514 1.880 1.00 98.25 89 PHE A C 1
ATOM 698 O O . PHE A 1 89 ? 1.735 1.780 0.958 1.00 98.25 89 PHE A O 1
ATOM 705 N N . GLU A 1 90 ? 3.811 1.824 1.828 1.00 97.38 90 GLU A N 1
ATOM 706 C CA . GLU A 1 90 ? 4.441 2.402 0.632 1.00 97.38 90 GLU A CA 1
ATOM 707 C C . GLU A 1 90 ? 4.555 1.350 -0.461 1.00 97.38 90 GLU A C 1
ATOM 709 O O . GLU A 1 90 ? 5.105 0.273 -0.221 1.00 97.38 90 GLU A O 1
ATOM 714 N N . TYR A 1 91 ? 4.100 1.668 -1.671 1.00 97.94 91 TYR A N 1
ATOM 715 C CA . TYR A 1 91 ? 4.357 0.800 -2.813 1.00 97.94 91 TYR A CA 1
ATOM 716 C C . TYR A 1 91 ? 4.363 1.573 -4.128 1.00 97.94 91 TYR A C 1
ATOM 718 O O . TYR A 1 91 ? 3.428 2.305 -4.455 1.00 97.94 91 TYR A O 1
ATOM 726 N N . SER A 1 92 ? 5.443 1.409 -4.886 1.00 97.50 92 SER A N 1
ATOM 727 C CA . SER A 1 92 ? 5.648 2.012 -6.204 1.00 97.50 92 SER A CA 1
ATOM 728 C C . SER A 1 92 ? 6.786 1.292 -6.931 1.00 97.50 92 SER A C 1
ATOM 730 O O . SER A 1 92 ? 7.461 0.454 -6.342 1.00 97.50 92 SER A O 1
ATOM 732 N N . LEU A 1 93 ? 7.091 1.663 -8.179 1.00 96.88 93 LEU A N 1
ATOM 733 C CA . LEU A 1 93 ? 8.317 1.183 -8.837 1.00 96.88 93 LEU A CA 1
ATOM 734 C C . LEU A 1 93 ? 9.591 1.521 -8.038 1.00 96.88 93 LEU A C 1
ATOM 736 O O . LEU A 1 93 ? 10.567 0.784 -8.103 1.00 96.88 93 LEU A O 1
ATOM 740 N N . ALA A 1 94 ? 9.598 2.607 -7.260 1.00 95.19 94 ALA A N 1
ATOM 741 C CA . ALA A 1 94 ? 10.748 2.969 -6.430 1.00 95.19 94 ALA A CA 1
ATOM 742 C C . ALA A 1 94 ? 10.841 2.120 -5.146 1.00 95.19 94 ALA A C 1
ATOM 744 O O . ALA A 1 94 ? 11.941 1.796 -4.686 1.00 95.19 94 ALA A O 1
ATOM 745 N N . GLU A 1 95 ? 9.692 1.723 -4.590 1.00 95.94 95 GLU A N 1
ATOM 746 C CA . GLU A 1 95 ? 9.584 0.977 -3.337 1.00 95.94 95 GLU A CA 1
ATOM 747 C C . GLU A 1 95 ? 8.779 -0.309 -3.510 1.00 95.94 95 GLU A C 1
ATOM 749 O O . GLU A 1 95 ? 7.549 -0.289 -3.522 1.00 95.94 95 GLU A O 1
ATOM 754 N N . ARG A 1 96 ? 9.483 -1.438 -3.626 1.00 96.88 96 ARG A N 1
ATOM 755 C CA . ARG A 1 96 ? 8.876 -2.759 -3.844 1.00 96.88 96 ARG A CA 1
ATOM 756 C C . ARG A 1 96 ? 9.131 -3.738 -2.700 1.00 96.88 96 ARG A C 1
ATOM 758 O O . ARG A 1 96 ? 8.786 -4.907 -2.819 1.00 96.88 96 ARG A O 1
ATOM 765 N N . SER A 1 97 ? 9.698 -3.291 -1.574 1.00 96.06 97 SER A N 1
ATOM 766 C CA . SER A 1 97 ? 10.006 -4.178 -0.436 1.00 96.06 97 SER A CA 1
ATOM 767 C C . SER A 1 97 ? 8.779 -4.889 0.145 1.00 96.06 97 SER A C 1
ATOM 769 O O . SER A 1 97 ? 8.916 -5.984 0.691 1.00 96.06 97 SER A O 1
ATOM 771 N N . ALA A 1 98 ? 7.580 -4.325 -0.032 1.00 97.06 98 ALA A N 1
ATOM 772 C CA . ALA A 1 98 ? 6.319 -4.957 0.342 1.00 97.06 98 ALA A CA 1
ATOM 773 C C . ALA A 1 98 ? 6.084 -6.323 -0.332 1.00 97.06 98 ALA A C 1
ATOM 775 O O . ALA A 1 98 ? 5.358 -7.145 0.220 1.00 97.06 98 ALA A O 1
ATOM 776 N N . GLU A 1 99 ? 6.723 -6.601 -1.473 1.00 96.50 99 GLU A N 1
ATOM 777 C CA . GLU A 1 99 ? 6.630 -7.892 -2.174 1.00 96.50 99 GLU A CA 1
ATOM 778 C C . GLU A 1 99 ? 7.238 -9.057 -1.400 1.00 96.50 99 GLU A C 1
ATOM 780 O O . GLU A 1 99 ? 6.920 -10.202 -1.700 1.00 96.50 99 GLU A O 1
ATOM 785 N N . ARG A 1 100 ? 8.080 -8.783 -0.397 1.00 95.88 100 ARG A N 1
ATOM 786 C CA . ARG A 1 100 ? 8.653 -9.834 0.451 1.00 95.88 100 ARG A CA 1
ATOM 787 C C . ARG A 1 100 ? 7.588 -10.517 1.300 1.00 95.88 100 ARG A C 1
ATOM 789 O O . ARG A 1 100 ? 7.549 -11.734 1.378 1.00 95.88 100 ARG A O 1
ATOM 796 N N . GLU A 1 101 ? 6.740 -9.716 1.943 1.00 96.56 101 GLU A N 1
ATOM 797 C CA . GLU A 1 101 ? 5.883 -10.193 3.036 1.00 96.56 101 GLU A CA 1
ATOM 798 C C . GLU A 1 101 ? 4.514 -9.507 3.066 1.00 96.56 101 GLU A C 1
ATOM 800 O O . GLU A 1 101 ? 3.497 -10.173 3.207 1.00 96.56 101 GLU A O 1
ATOM 805 N N . LEU A 1 102 ? 4.445 -8.178 2.911 1.00 97.94 102 LEU A N 1
ATOM 806 C CA . LEU A 1 102 ? 3.189 -7.434 3.075 1.00 97.94 102 LEU A CA 1
ATOM 807 C C . LEU A 1 102 ? 2.159 -7.747 1.985 1.00 97.94 102 LEU A C 1
ATOM 809 O O . LEU A 1 102 ? 0.993 -7.952 2.306 1.00 97.94 102 LEU A O 1
ATOM 813 N N . LEU A 1 103 ? 2.577 -7.775 0.718 1.00 97.31 103 LEU A N 1
ATOM 814 C CA . LEU A 1 103 ? 1.686 -8.080 -0.402 1.00 97.31 103 LEU A CA 1
ATOM 815 C C . LEU A 1 103 ? 1.242 -9.550 -0.397 1.00 97.31 103 LEU A C 1
ATOM 817 O O . LEU A 1 103 ? 0.031 -9.762 -0.403 1.00 97.31 103 LEU A O 1
ATOM 821 N N . PRO A 1 104 ? 2.148 -10.550 -0.303 1.00 96.12 104 PRO A N 1
ATOM 822 C CA . PRO A 1 104 ? 1.734 -11.949 -0.202 1.00 96.12 104 PRO A CA 1
ATOM 823 C C . PRO A 1 104 ? 0.802 -12.216 0.985 1.00 96.12 104 PRO A C 1
ATOM 825 O O . PRO A 1 104 ? -0.189 -12.919 0.832 1.00 96.12 104 PRO A O 1
ATOM 828 N N . MET A 1 105 ? 1.071 -11.618 2.152 1.00 98.12 105 MET A N 1
ATOM 829 C CA . MET A 1 105 ? 0.204 -11.752 3.327 1.00 98.12 105 MET A CA 1
ATOM 830 C C . MET A 1 105 ? -1.166 -11.101 3.112 1.00 98.12 105 MET A C 1
ATOM 832 O O . MET A 1 105 ? -2.177 -11.706 3.454 1.00 98.12 105 MET A O 1
ATOM 836 N N . ALA A 1 106 ? -1.234 -9.909 2.512 1.00 98.31 106 ALA A N 1
ATOM 837 C CA . ALA A 1 106 ? -2.515 -9.274 2.198 1.00 98.31 106 ALA A CA 1
ATOM 838 C C . ALA A 1 106 ? -3.342 -10.104 1.204 1.00 98.31 106 ALA A C 1
ATOM 840 O O . ALA A 1 106 ? -4.549 -10.250 1.376 1.00 98.31 106 ALA A O 1
ATOM 841 N N . GLU A 1 107 ? -2.686 -10.673 0.191 1.00 97.81 107 GLU A N 1
ATOM 842 C CA . GLU A 1 107 ? -3.288 -11.578 -0.789 1.00 97.81 107 GLU A CA 1
ATOM 843 C C . GLU A 1 107 ? -3.795 -12.875 -0.138 1.00 97.81 107 GLU A C 1
ATOM 845 O O . GLU A 1 107 ? -4.905 -13.304 -0.448 1.00 97.81 107 GLU A O 1
ATOM 850 N N . ALA A 1 108 ? -3.026 -13.466 0.784 1.00 97.62 108 ALA A N 1
ATOM 851 C CA . ALA A 1 108 ? -3.374 -14.707 1.480 1.00 97.62 108 ALA A CA 1
ATOM 852 C C . ALA A 1 108 ? -4.530 -14.536 2.480 1.00 97.62 108 ALA A C 1
ATOM 854 O O . ALA A 1 108 ? -5.405 -15.393 2.570 1.00 97.62 108 ALA A O 1
ATOM 855 N N . LEU A 1 109 ? -4.543 -13.420 3.217 1.00 97.62 109 LEU A N 1
ATOM 856 C CA . LEU A 1 109 ? -5.559 -13.113 4.232 1.00 97.62 109 LEU A CA 1
ATOM 857 C C . LEU A 1 109 ? -6.786 -12.382 3.657 1.00 97.62 109 LEU A C 1
ATOM 859 O O . LEU A 1 109 ? -7.728 -12.084 4.384 1.00 97.62 109 LEU A O 1
ATOM 863 N N . GLY A 1 110 ? -6.785 -12.054 2.361 1.00 97.06 110 GLY A N 1
ATOM 864 C CA . GLY A 1 110 ? -7.885 -11.327 1.719 1.00 97.06 110 GLY A CA 1
ATOM 865 C C . GLY A 1 110 ? -8.038 -9.875 2.193 1.00 97.06 110 GLY A C 1
ATOM 866 O O . GLY A 1 110 ? -9.131 -9.315 2.131 1.00 97.06 110 GLY A O 1
ATOM 867 N N . LEU A 1 111 ? -6.955 -9.251 2.663 1.00 98.38 111 LEU A N 1
ATOM 868 C CA . LEU A 1 111 ? -6.947 -7.866 3.136 1.00 98.38 111 LEU A CA 1
ATOM 869 C C . LEU A 1 111 ? -6.739 -6.907 1.960 1.00 98.38 111 LEU A C 1
ATOM 871 O O . LEU A 1 111 ? -5.802 -7.069 1.176 1.00 98.38 111 LEU A O 1
ATOM 875 N N . GLY A 1 112 ? -7.570 -5.867 1.846 1.00 98.38 112 GLY A N 1
ATOM 876 C CA . GLY A 1 112 ? -7.332 -4.798 0.872 1.00 98.38 112 GLY A CA 1
ATOM 877 C C . GLY A 1 112 ? -6.062 -4.009 1.211 1.00 98.38 112 GLY A C 1
ATOM 878 O O . GLY A 1 112 ? -5.743 -3.814 2.383 1.00 98.38 112 GLY A O 1
ATOM 879 N N . ALA A 1 113 ? -5.337 -3.516 0.211 1.00 98.50 113 ALA A N 1
ATOM 880 C CA . ALA A 1 113 ? -4.116 -2.740 0.408 1.00 98.50 113 ALA A CA 1
ATOM 881 C C . ALA A 1 113 ? -4.243 -1.333 -0.180 1.00 98.50 113 ALA A C 1
ATOM 883 O O . ALA A 1 113 ? -4.420 -1.159 -1.385 1.00 98.50 113 ALA A O 1
ATOM 884 N N . ALA A 1 114 ? -4.098 -0.314 0.663 1.00 98.44 114 ALA A N 1
ATOM 885 C CA . ALA A 1 114 ? -3.994 1.075 0.240 1.00 98.44 114 ALA A CA 1
ATOM 886 C C . ALA A 1 114 ? -2.515 1.480 0.114 1.00 98.44 114 ALA A C 1
ATOM 888 O O . ALA A 1 114 ? -1.748 1.405 1.074 1.00 98.44 114 ALA A O 1
ATOM 889 N N . LEU A 1 115 ? -2.106 1.917 -1.072 1.00 98.00 115 LEU A N 1
ATOM 890 C CA . LEU A 1 115 ? -0.701 2.099 -1.429 1.00 98.00 115 LEU A CA 1
ATOM 891 C C . LEU A 1 115 ? -0.353 3.587 -1.420 1.00 98.00 115 LEU A C 1
ATOM 893 O O . LEU A 1 115 ? -0.801 4.337 -2.292 1.00 98.00 115 LEU A O 1
ATOM 897 N N . TRP A 1 116 ? 0.415 4.041 -0.430 1.00 96.88 116 TRP A N 1
ATOM 898 C CA . TRP A 1 116 ? 0.841 5.441 -0.367 1.00 96.88 116 TRP A CA 1
ATOM 899 C C . TRP A 1 116 ? 2.130 5.681 -1.167 1.00 96.88 116 TRP A C 1
ATOM 901 O O . TRP A 1 116 ? 2.889 4.759 -1.454 1.00 96.88 116 TRP A O 1
ATOM 911 N N . SER A 1 117 ? 2.351 6.940 -1.565 1.00 95.00 117 SER A N 1
ATOM 912 C CA . SER A 1 117 ? 3.445 7.368 -2.458 1.00 95.00 117 SER A CA 1
ATOM 913 C C . SER A 1 117 ? 3.579 6.539 -3.747 1.00 95.00 117 SER A C 1
ATOM 915 O O . SER A 1 117 ? 4.680 6.098 -4.079 1.00 95.00 117 SER A O 1
ATOM 917 N N . PRO A 1 118 ? 2.513 6.411 -4.562 1.00 95.44 118 PRO A N 1
ATOM 918 C CA . PRO A 1 118 ? 2.564 5.646 -5.814 1.00 95.44 118 PRO A CA 1
ATOM 919 C C . PRO A 1 118 ? 3.589 6.185 -6.831 1.00 95.44 118 PRO A C 1
ATOM 921 O O . PRO A 1 118 ? 3.995 5.472 -7.743 1.00 95.44 118 PRO A O 1
ATOM 924 N N . LEU A 1 119 ? 4.0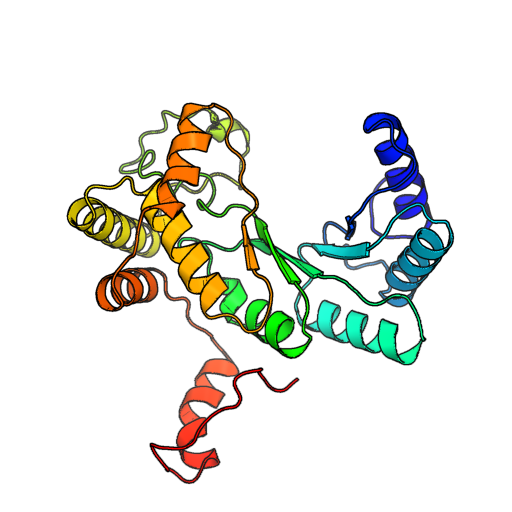43 7.435 -6.664 1.00 94.19 119 LEU A N 1
ATOM 925 C CA . LEU A 1 119 ? 5.081 8.080 -7.479 1.00 94.19 119 LEU A CA 1
ATOM 926 C C . LEU A 1 119 ? 6.451 8.172 -6.776 1.00 94.19 119 LEU A C 1
ATOM 928 O O . LEU A 1 119 ? 7.303 8.953 -7.204 1.00 94.19 119 LEU A O 1
ATOM 932 N N . GLY A 1 120 ? 6.659 7.433 -5.680 1.00 90.44 120 GLY A N 1
ATOM 933 C CA . GLY A 1 120 ? 7.928 7.379 -4.945 1.00 90.44 120 GLY A CA 1
ATOM 934 C C . GLY A 1 120 ? 8.397 8.750 -4.458 1.00 90.44 120 GLY A C 1
ATOM 935 O O . GLY A 1 120 ? 9.524 9.152 -4.735 1.00 90.44 120 GLY A O 1
ATOM 936 N N . GLY A 1 121 ? 7.510 9.533 -3.837 1.00 84.50 121 GLY A N 1
ATOM 937 C CA . GLY A 1 121 ? 7.872 10.878 -3.375 1.00 84.50 121 GLY A CA 1
ATOM 938 C C . GLY A 1 121 ? 8.067 11.917 -4.482 1.00 84.50 121 GLY A C 1
ATOM 939 O O . GLY A 1 121 ? 8.655 12.968 -4.243 1.00 84.50 121 GLY A O 1
ATOM 940 N N . GLY A 1 122 ? 7.606 11.622 -5.701 1.00 84.88 122 GLY A N 1
ATOM 941 C CA . GLY A 1 122 ? 7.804 12.460 -6.883 1.00 84.88 122 GLY A CA 1
ATOM 942 C C . GLY A 1 122 ? 8.970 12.018 -7.769 1.00 84.88 122 GLY A C 1
ATOM 943 O O . GLY A 1 122 ? 9.071 12.515 -8.890 1.00 84.88 122 GLY A O 1
ATOM 944 N N . LEU A 1 123 ? 9.792 11.055 -7.334 1.00 86.88 123 LEU A N 1
ATOM 945 C CA . LEU A 1 123 ? 10.894 10.492 -8.123 1.00 86.88 123 LEU A CA 1
ATOM 946 C C . LEU A 1 123 ? 10.418 10.014 -9.500 1.00 86.88 123 LEU A C 1
ATOM 948 O O . LEU A 1 123 ? 10.974 10.399 -10.527 1.00 86.88 123 LEU A O 1
ATOM 952 N N . LEU A 1 124 ? 9.314 9.262 -9.532 1.00 90.69 124 LEU A N 1
ATOM 953 C CA . LEU A 1 124 ? 8.765 8.652 -10.750 1.00 90.69 124 LEU A CA 1
ATOM 954 C C . LEU A 1 124 ? 8.083 9.661 -11.692 1.00 90.69 124 LEU A C 1
ATOM 956 O O . LEU A 1 124 ? 7.528 9.285 -12.721 1.00 90.69 124 LEU A O 1
ATOM 960 N N . THR A 1 125 ? 8.123 10.958 -11.372 1.00 86.19 125 THR A N 1
ATOM 961 C CA . THR A 1 125 ? 7.711 12.013 -12.310 1.00 86.19 125 THR A CA 1
ATOM 962 C C . THR A 1 125 ? 8.812 12.373 -13.309 1.00 86.19 125 THR A C 1
ATOM 964 O O . THR A 1 125 ? 8.533 13.082 -14.272 1.00 86.19 125 THR A O 1
ATOM 967 N N . GLY A 1 126 ? 10.056 11.932 -13.077 1.00 75.56 126 GLY A N 1
ATOM 968 C CA . GLY A 1 126 ? 11.221 12.276 -13.898 1.00 75.56 126 GLY A CA 1
ATOM 969 C C . GLY A 1 126 ? 11.755 13.699 -13.681 1.00 75.56 126 GLY A C 1
ATOM 970 O O . GLY A 1 126 ? 12.797 14.046 -14.225 1.00 75.56 126 GLY A O 1
ATOM 971 N N . LYS A 1 127 ? 11.091 14.521 -12.854 1.00 70.25 127 LYS A N 1
ATOM 972 C CA . LYS A 1 127 ? 11.467 15.927 -12.609 1.00 70.25 127 LYS A CA 1
ATOM 973 C C . LYS A 1 127 ? 12.766 16.110 -11.824 1.00 70.25 127 LYS A C 1
ATOM 975 O O . LYS A 1 127 ? 13.321 17.198 -11.845 1.00 70.25 127 LYS A O 1
ATOM 980 N N . TYR A 1 128 ? 13.227 15.069 -11.133 1.00 63.66 128 TYR A N 1
ATOM 981 C CA . TYR A 1 128 ? 14.383 15.120 -10.233 1.00 63.66 128 TYR A CA 1
ATOM 982 C C . TYR A 1 128 ? 15.613 14.383 -10.784 1.00 63.66 128 TYR A C 1
ATOM 984 O O . TYR A 1 128 ? 16.478 13.971 -10.010 1.00 63.66 128 TYR A O 1
ATOM 992 N N . ARG A 1 129 ? 15.694 14.197 -12.111 1.00 66.06 129 ARG A N 1
ATOM 993 C CA . ARG A 1 129 ? 16.888 13.628 -12.752 1.00 66.06 129 ARG A CA 1
ATOM 994 C C . ARG A 1 129 ? 18.047 14.621 -12.695 1.00 66.06 129 ARG A C 1
ATOM 996 O O . ARG A 1 129 ? 17.856 15.815 -12.907 1.00 66.06 129 ARG A O 1
ATOM 1003 N N . ALA A 1 130 ? 19.255 14.131 -12.426 1.00 53.00 130 ALA A N 1
ATOM 1004 C CA . ALA A 1 130 ? 20.485 14.936 -12.405 1.00 53.00 130 ALA A CA 1
ATOM 1005 C C . ALA A 1 130 ? 20.534 16.078 -11.360 1.00 53.00 130 ALA A C 1
ATOM 1007 O O . ALA A 1 130 ? 21.100 17.141 -11.614 1.00 53.00 130 ALA A O 1
ATOM 1008 N N . GLY A 1 131 ? 19.966 15.875 -10.165 1.00 50.31 131 GLY A N 1
ATOM 1009 C CA . GLY A 1 131 ? 20.161 16.798 -9.037 1.00 50.31 131 GLY A CA 1
ATOM 1010 C C . GLY A 1 131 ? 19.497 18.171 -9.197 1.00 50.31 131 GLY A C 1
ATOM 1011 O O . GLY A 1 131 ? 19.809 19.092 -8.440 1.00 50.31 131 GLY A O 1
ATOM 1012 N N . THR A 1 132 ? 18.566 18.329 -10.144 1.00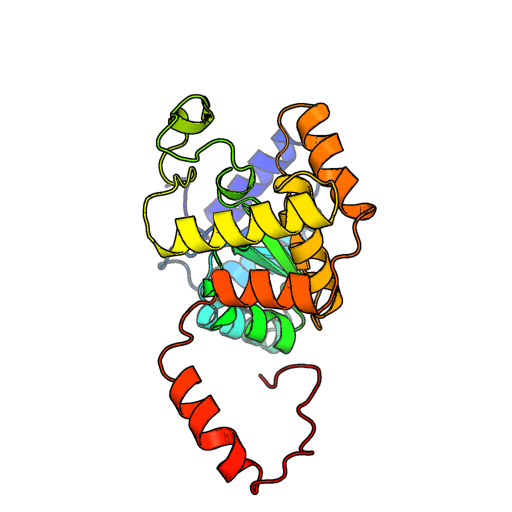 48.06 132 THR A N 1
ATOM 1013 C CA . THR A 1 132 ? 17.722 19.526 -10.206 1.00 48.06 132 THR A CA 1
ATOM 1014 C C . THR A 1 132 ? 16.797 19.536 -8.991 1.00 48.06 132 THR A C 1
ATOM 1016 O O . THR A 1 132 ? 15.881 18.730 -8.855 1.00 48.06 132 THR A O 1
ATOM 1019 N N . THR A 1 133 ? 17.052 20.462 -8.072 1.00 48.19 133 THR A N 1
ATOM 1020 C CA . THR A 1 133 ? 16.265 20.681 -6.849 1.00 48.19 133 THR A CA 1
ATOM 1021 C C . THR A 1 133 ? 15.058 21.594 -7.079 1.00 48.19 133 THR A C 1
ATOM 1023 O O . THR A 1 133 ? 14.446 22.071 -6.120 1.00 48.19 133 THR A O 1
ATOM 1026 N N . GLU A 1 134 ? 14.671 21.843 -8.335 1.00 43.94 134 GLU A N 1
ATOM 1027 C CA . GLU A 1 134 ? 13.494 22.651 -8.656 1.00 43.94 134 GLU A CA 1
ATOM 1028 C C . GLU A 1 134 ? 12.200 21.869 -8.403 1.00 43.94 134 GLU A C 1
ATOM 1030 O O . GLU A 1 134 ? 11.550 21.304 -9.277 1.00 43.94 134 GLU A O 1
ATOM 1035 N N . GLY A 1 135 ? 11.811 21.859 -7.132 1.00 51.06 135 GLY A N 1
ATOM 1036 C CA . GLY A 1 135 ? 10.521 21.394 -6.658 1.00 51.06 135 GLY A CA 1
ATOM 1037 C C . GLY A 1 135 ? 10.417 21.583 -5.150 1.00 51.06 135 GLY A C 1
ATOM 1038 O O . GLY A 1 135 ? 11.157 20.977 -4.383 1.00 51.06 135 GLY A O 1
ATOM 1039 N N . ARG A 1 136 ? 9.455 22.397 -4.700 1.00 48.72 136 ARG A N 1
ATOM 1040 C CA . ARG A 1 136 ? 9.259 22.759 -3.278 1.00 48.72 136 ARG A CA 1
ATOM 1041 C C . ARG A 1 136 ? 8.860 21.602 -2.349 1.00 48.72 136 ARG A C 1
ATOM 1043 O O . ARG A 1 136 ? 8.668 21.827 -1.158 1.00 48.72 136 ARG A O 1
ATOM 1050 N N . LEU A 1 137 ? 8.745 20.371 -2.855 1.00 50.53 137 LEU A N 1
ATOM 1051 C CA . LEU A 1 137 ? 8.613 19.186 -2.003 1.00 50.53 137 LEU A CA 1
ATOM 1052 C C . LEU A 1 137 ? 9.861 18.982 -1.116 1.00 50.53 137 LEU A C 1
ATOM 1054 O O . LEU A 1 137 ? 9.766 18.281 -0.115 1.00 50.53 137 LEU A O 1
ATOM 1058 N N . SER A 1 138 ? 10.974 19.680 -1.389 1.00 47.22 138 SER A N 1
ATOM 1059 C CA . SER A 1 138 ? 12.158 19.773 -0.518 1.00 47.22 138 SER A CA 1
ATOM 1060 C C . SER A 1 138 ? 11.865 20.148 0.947 1.00 47.22 138 SER A C 1
ATOM 1062 O O . SER A 1 138 ? 12.677 19.857 1.820 1.00 47.22 138 SER A O 1
ATOM 1064 N N . GLY A 1 139 ? 10.699 20.738 1.249 1.00 40.75 139 GLY A N 1
ATOM 1065 C CA . GLY A 1 139 ? 10.256 21.034 2.618 1.00 40.75 139 GLY A CA 1
ATOM 1066 C C . GLY A 1 139 ? 9.634 19.860 3.395 1.00 40.75 139 GLY A C 1
ATOM 1067 O O . GLY A 1 139 ? 9.379 20.014 4.586 1.00 40.75 139 GLY A O 1
ATOM 1068 N N . LEU A 1 140 ? 9.371 18.708 2.759 1.00 44.78 140 LEU A N 1
ATOM 1069 C CA . LEU A 1 140 ? 8.734 17.529 3.380 1.00 44.78 140 LEU A CA 1
ATOM 1070 C C . LEU A 1 140 ? 9.725 16.463 3.888 1.00 44.78 140 LEU A C 1
ATOM 1072 O O . LEU A 1 140 ? 9.295 15.415 4.369 1.00 44.78 140 LEU A O 1
ATOM 1076 N N . GLY A 1 141 ? 11.036 16.716 3.822 1.00 49.62 141 GLY A N 1
ATOM 1077 C CA . GLY A 1 141 ? 12.049 15.772 4.303 1.00 49.62 141 GLY A CA 1
ATOM 1078 C C . GLY A 1 141 ? 11.974 14.403 3.610 1.00 49.62 141 GLY A C 1
ATOM 1079 O O . GLY A 1 141 ? 11.731 14.332 2.408 1.00 49.62 141 GLY A O 1
ATOM 1080 N N . THR A 1 142 ? 12.167 13.330 4.386 1.00 50.50 142 THR A N 1
ATOM 1081 C CA . THR A 1 142 ? 12.337 11.898 4.033 1.00 50.50 142 THR A CA 1
ATOM 1082 C C . THR A 1 142 ? 11.339 11.299 3.026 1.00 50.50 142 THR A C 1
ATOM 1084 O O . THR A 1 142 ? 11.538 10.177 2.574 1.00 50.50 142 THR A O 1
ATOM 1087 N N . LEU A 1 143 ? 10.266 12.014 2.681 1.00 54.81 143 LEU A N 1
ATOM 1088 C CA . LEU A 1 143 ? 9.258 11.596 1.706 1.00 54.81 143 LEU A CA 1
ATOM 1089 C C . LEU A 1 143 ? 9.629 11.927 0.256 1.00 54.81 143 LEU A C 1
ATOM 1091 O O . LEU A 1 143 ? 9.026 11.356 -0.644 1.00 54.81 143 LEU A O 1
ATOM 1095 N N . VAL A 1 144 ? 10.578 12.837 0.007 1.00 57.22 144 VAL A N 1
ATOM 1096 C CA . VAL A 1 144 ? 11.065 13.126 -1.351 1.00 57.22 144 VAL A CA 1
ATOM 1097 C C . VAL A 1 144 ? 12.269 12.256 -1.649 1.00 57.22 144 VAL A C 1
ATOM 1099 O O . VAL A 1 144 ? 13.325 12.421 -1.040 1.00 57.22 144 VAL A O 1
ATOM 1102 N N . ARG A 1 145 ? 12.121 11.349 -2.616 1.00 62.22 145 ARG A N 1
ATOM 1103 C CA . ARG A 1 145 ? 13.248 10.589 -3.154 1.00 62.22 145 ARG A CA 1
ATOM 1104 C C . ARG A 1 145 ? 13.830 11.359 -4.333 1.00 62.22 145 ARG A C 1
ATOM 1106 O O . ARG A 1 145 ? 13.105 11.765 -5.241 1.00 62.22 145 ARG A O 1
ATOM 1113 N N . THR A 1 146 ? 15.136 11.567 -4.301 1.00 61.16 146 THR A N 1
ATOM 1114 C CA . THR A 1 146 ? 15.911 12.045 -5.447 1.00 61.16 146 THR A CA 1
ATOM 1115 C C . THR A 1 146 ? 16.715 10.883 -6.009 1.00 61.16 146 THR A C 1
ATOM 1117 O O . THR A 1 146 ? 16.974 9.914 -5.301 1.00 61.16 146 THR A O 1
ATOM 1120 N N . GLU A 1 147 ? 17.083 10.964 -7.284 1.00 73.81 147 GLU A N 1
ATOM 1121 C CA . GLU A 1 147 ? 17.932 9.965 -7.934 1.00 73.81 147 GLU A CA 1
ATOM 1122 C C . GLU A 1 147 ? 19.333 9.975 -7.303 1.00 73.81 147 GLU A C 1
ATOM 1124 O O . GLU A 1 147 ? 20.168 10.808 -7.650 1.00 73.81 147 GLU A O 1
ATOM 1129 N N . ASN A 1 148 ? 19.584 9.070 -6.354 1.00 79.38 148 ASN A N 1
ATOM 1130 C CA . ASN A 1 148 ? 20.820 9.037 -5.567 1.00 79.38 148 ASN A CA 1
ATOM 1131 C C . ASN A 1 148 ? 21.525 7.674 -5.617 1.00 79.38 148 ASN A C 1
ATOM 1133 O O . ASN A 1 148 ? 22.553 7.489 -4.964 1.00 79.38 148 ASN A O 1
ATOM 1137 N N . SER A 1 149 ? 20.980 6.697 -6.343 1.00 84.75 149 SER A N 1
ATOM 1138 C CA . SER A 1 149 ? 21.527 5.343 -6.416 1.00 84.75 149 SER A CA 1
ATOM 1139 C C . SER A 1 149 ? 21.459 4.761 -7.831 1.00 84.75 149 SER A C 1
ATOM 1141 O O . SER A 1 149 ? 20.527 5.072 -8.574 1.00 84.75 149 SER A O 1
ATOM 1143 N N . PRO A 1 150 ? 22.373 3.836 -8.194 1.00 88.06 150 PRO A N 1
ATOM 1144 C CA . PRO A 1 150 ? 22.324 3.145 -9.485 1.00 88.06 150 PRO A CA 1
ATOM 1145 C C . PRO A 1 150 ? 20.988 2.436 -9.749 1.00 88.06 150 PRO A C 1
ATOM 1147 O O . PRO A 1 150 ? 20.539 2.357 -10.889 1.00 88.06 150 PRO A O 1
ATOM 1150 N N . ARG A 1 151 ? 20.329 1.948 -8.687 1.00 89.88 151 ARG A N 1
ATOM 1151 C CA . ARG A 1 151 ? 18.995 1.340 -8.772 1.00 89.88 151 ARG A CA 1
ATOM 1152 C C . ARG A 1 151 ? 17.940 2.364 -9.187 1.00 89.88 151 ARG A C 1
ATOM 1154 O O . ARG A 1 151 ? 17.151 2.084 -10.078 1.00 89.88 151 ARG A O 1
ATOM 1161 N N . GLU A 1 152 ? 17.921 3.542 -8.566 1.00 90.56 152 GLU A N 1
ATOM 1162 C CA . GLU A 1 152 ? 16.975 4.606 -8.932 1.00 90.56 152 GLU A CA 1
ATOM 1163 C C . GLU A 1 152 ? 17.209 5.093 -10.365 1.00 90.56 152 GLU A C 1
ATOM 1165 O O . GLU A 1 152 ? 16.240 5.256 -11.104 1.00 90.56 152 GLU A O 1
ATOM 1170 N N . THR A 1 153 ? 18.469 5.229 -10.788 1.00 90.81 153 THR A N 1
ATOM 1171 C CA . THR A 1 153 ? 18.816 5.549 -12.181 1.00 90.81 153 THR A CA 1
ATOM 1172 C C . THR A 1 153 ? 18.259 4.510 -13.152 1.00 90.81 153 THR A C 1
ATOM 1174 O O . THR A 1 153 ? 17.544 4.878 -14.083 1.00 90.81 153 THR A O 1
ATOM 1177 N N . ALA A 1 154 ? 18.480 3.216 -12.895 1.00 93.62 154 ALA A N 1
ATOM 1178 C CA . ALA A 1 154 ? 17.968 2.140 -13.744 1.00 93.62 154 ALA A CA 1
ATOM 1179 C C . ALA A 1 154 ? 16.430 2.130 -13.831 1.00 93.62 154 ALA A C 1
ATOM 1181 O O . ALA A 1 154 ? 15.868 1.923 -14.908 1.00 93.62 154 ALA A O 1
ATOM 1182 N N . ILE A 1 155 ? 15.738 2.393 -12.715 1.00 95.25 155 ILE A N 1
ATOM 1183 C CA . ILE A 1 155 ? 14.272 2.514 -12.682 1.00 95.25 155 ILE A CA 1
ATOM 1184 C C . ILE A 1 155 ? 13.811 3.672 -13.569 1.00 95.25 155 ILE A C 1
ATOM 1186 O O . ILE A 1 155 ? 12.885 3.505 -14.363 1.00 95.25 155 ILE A O 1
ATOM 1190 N N . LEU A 1 156 ? 14.446 4.840 -13.449 1.00 94.06 156 LEU A N 1
ATOM 1191 C CA . LEU A 1 156 ? 14.084 6.024 -14.225 1.00 94.06 156 LEU A CA 1
ATOM 1192 C C . LEU A 1 156 ? 14.397 5.860 -15.715 1.00 94.06 156 LEU A C 1
ATOM 1194 O O . LEU A 1 156 ? 13.605 6.308 -16.541 1.00 94.06 156 LEU A O 1
ATOM 1198 N N . ASP A 1 157 ? 15.498 5.195 -16.067 1.00 94.25 157 ASP A N 1
ATOM 1199 C CA . ASP A 1 157 ? 15.836 4.868 -17.455 1.00 94.25 157 ASP A CA 1
ATOM 1200 C C . ASP A 1 157 ? 14.789 3.951 -18.085 1.00 94.25 157 ASP A C 1
ATOM 1202 O O . ASP A 1 157 ? 14.265 4.255 -19.159 1.00 94.25 157 ASP A O 1
ATOM 1206 N N . ALA A 1 158 ? 14.427 2.864 -17.397 1.00 97.44 158 ALA A N 1
ATOM 1207 C CA . ALA A 1 158 ? 13.395 1.946 -17.868 1.00 97.44 158 ALA A CA 1
ATOM 1208 C C . ALA A 1 158 ? 12.034 2.645 -17.998 1.00 97.44 158 ALA A C 1
ATOM 1210 O O . ALA A 1 158 ? 11.358 2.497 -19.016 1.00 97.44 158 ALA A O 1
ATOM 1211 N N . LEU A 1 159 ? 11.658 3.450 -16.998 1.00 97.06 159 LEU A N 1
ATOM 1212 C CA . LEU A 1 159 ? 10.409 4.208 -16.997 1.00 97.06 159 LEU A CA 1
ATOM 1213 C C . LEU A 1 159 ? 10.346 5.207 -18.154 1.00 97.06 159 LEU A C 1
ATOM 1215 O O . LEU A 1 159 ? 9.329 5.281 -18.838 1.00 97.06 159 LEU A O 1
ATOM 1219 N N . GLN A 1 160 ? 11.430 5.946 -18.394 1.00 95.38 160 GLN A N 1
ATOM 1220 C CA . GLN A 1 160 ? 11.512 6.914 -19.483 1.00 95.38 160 GLN A CA 1
ATOM 1221 C C . GLN A 1 160 ? 11.451 6.228 -20.849 1.00 95.38 160 GLN A C 1
ATOM 1223 O O . GLN A 1 160 ? 10.766 6.719 -21.743 1.00 95.38 160 GLN A O 1
ATOM 1228 N N . ALA A 1 161 ? 12.140 5.098 -21.018 1.00 97.25 161 ALA A N 1
ATOM 1229 C CA . ALA A 1 161 ? 12.119 4.346 -22.267 1.00 97.25 161 ALA A CA 1
ATOM 1230 C C . ALA A 1 161 ? 10.703 3.855 -22.609 1.00 97.25 161 ALA A C 1
ATOM 1232 O O . ALA A 1 161 ? 10.216 4.117 -23.705 1.00 97.25 161 ALA A O 1
ATOM 1233 N N . VAL A 1 162 ? 10.004 3.247 -21.644 1.00 98.25 162 VAL A N 1
ATOM 1234 C CA . VAL A 1 162 ? 8.610 2.807 -21.831 1.00 98.25 162 VAL A CA 1
ATOM 1235 C C . VAL A 1 162 ? 7.669 3.996 -22.056 1.00 98.25 162 VAL A C 1
ATOM 1237 O O . VAL A 1 162 ? 6.764 3.917 -22.880 1.00 98.25 162 VAL A O 1
ATOM 1240 N N . ALA A 1 163 ? 7.889 5.119 -21.368 1.00 96.69 163 ALA A N 1
ATOM 1241 C CA . ALA A 1 163 ? 7.111 6.339 -21.575 1.00 96.69 163 ALA A CA 1
ATOM 1242 C C . ALA A 1 163 ? 7.244 6.882 -23.006 1.00 96.69 163 ALA A C 1
ATOM 1244 O O . ALA A 1 163 ? 6.238 7.259 -23.600 1.00 96.69 163 ALA A O 1
ATOM 1245 N N . MET A 1 164 ? 8.448 6.859 -23.586 1.00 97.00 164 MET A N 1
ATOM 1246 C CA . MET A 1 164 ? 8.662 7.254 -24.984 1.00 97.00 164 MET A CA 1
ATOM 1247 C C . MET A 1 164 ? 7.970 6.306 -25.968 1.00 97.00 164 MET A C 1
ATOM 1249 O O . MET A 1 164 ? 7.336 6.775 -26.905 1.00 97.00 164 MET A O 1
ATOM 1253 N N . GLU A 1 165 ? 8.050 4.993 -25.745 1.00 98.06 165 GLU A N 1
ATOM 1254 C CA . GLU A 1 165 ? 7.390 3.985 -26.593 1.00 98.06 165 GLU A CA 1
ATOM 1255 C C . GLU A 1 165 ? 5.860 4.101 -26.585 1.00 98.06 165 GLU A C 1
ATOM 1257 O O . GLU A 1 165 ? 5.214 3.800 -27.584 1.00 98.06 165 GLU A O 1
ATOM 1262 N N . LEU A 1 166 ? 5.283 4.521 -25.457 1.00 97.19 166 LEU A N 1
ATOM 1263 C CA . LEU A 1 166 ? 3.840 4.704 -25.280 1.00 97.19 166 LEU A CA 1
ATOM 1264 C C . LEU A 1 166 ? 3.367 6.137 -25.565 1.00 97.19 166 LEU A C 1
ATOM 1266 O O . LEU A 1 166 ? 2.198 6.432 -25.327 1.00 97.19 166 LEU A O 1
ATOM 1270 N N . GLU A 1 167 ? 4.263 7.026 -26.011 1.00 96.50 167 GLU A N 1
ATOM 1271 C CA . GLU A 1 167 ? 3.990 8.459 -26.205 1.00 96.50 167 GLU A CA 1
ATOM 1272 C C . GLU A 1 167 ? 3.311 9.107 -24.978 1.00 96.50 167 GLU A C 1
ATOM 1274 O O . GLU A 1 167 ? 2.401 9.931 -25.081 1.00 96.50 167 GLU A O 1
ATOM 1279 N N . ALA A 1 168 ? 3.757 8.717 -23.782 1.00 95.88 168 ALA A N 1
ATOM 1280 C CA . ALA A 1 168 ? 3.150 9.074 -22.507 1.00 95.88 168 ALA A CA 1
ATOM 1281 C C . ALA A 1 168 ? 4.156 9.718 -21.545 1.00 95.88 168 ALA A C 1
ATOM 1283 O O . ALA A 1 168 ? 5.369 9.702 -21.750 1.00 95.88 168 ALA A O 1
ATOM 1284 N N . SER A 1 169 ? 3.660 10.279 -20.441 1.00 94.19 169 SER A N 1
ATOM 1285 C CA . SER A 1 169 ? 4.524 10.766 -19.361 1.00 94.19 169 SER A CA 1
ATOM 1286 C C . SER A 1 169 ? 4.983 9.630 -18.428 1.00 94.19 169 SER A C 1
ATOM 1288 O O . SER A 1 169 ? 4.223 8.684 -18.192 1.00 94.19 169 SER A O 1
ATOM 1290 N N . PRO A 1 170 ? 6.160 9.752 -17.778 1.00 94.94 170 PRO A N 1
ATOM 1291 C CA . PRO A 1 170 ? 6.608 8.816 -16.739 1.00 94.94 170 PRO A CA 1
ATOM 1292 C C . PRO A 1 170 ? 5.582 8.612 -15.616 1.00 94.94 170 PRO A C 1
ATOM 1294 O O . PRO A 1 170 ? 5.405 7.504 -15.115 1.00 94.94 170 PRO A O 1
ATOM 1297 N N . THR A 1 171 ? 4.844 9.673 -15.266 1.00 94.75 171 THR A N 1
ATOM 1298 C CA . THR A 1 171 ? 3.755 9.611 -14.278 1.00 94.75 171 THR A CA 1
ATOM 1299 C C . THR A 1 171 ? 2.636 8.678 -14.731 1.00 94.75 171 THR A C 1
ATOM 1301 O O . THR A 1 171 ? 2.210 7.829 -13.951 1.00 94.75 171 THR A O 1
ATOM 1304 N N . GLN A 1 172 ? 2.184 8.785 -15.985 1.00 96.44 172 GLN A N 1
ATOM 1305 C CA . GLN A 1 172 ? 1.149 7.893 -16.511 1.00 96.44 172 GLN A CA 1
ATOM 1306 C C . GLN A 1 172 ? 1.626 6.441 -16.535 1.00 96.44 172 GLN A C 1
ATOM 1308 O O . GLN A 1 172 ? 0.880 5.558 -16.119 1.00 96.44 172 GLN A O 1
ATOM 1313 N N . VAL A 1 173 ? 2.866 6.189 -16.967 1.00 97.75 173 VAL A N 1
ATOM 1314 C CA . VAL A 1 173 ? 3.419 4.827 -17.027 1.00 97.75 173 VAL A CA 1
ATOM 1315 C C . VAL A 1 173 ? 3.548 4.206 -15.636 1.00 97.75 173 VAL A C 1
ATOM 1317 O O . VAL A 1 173 ? 3.143 3.062 -15.446 1.00 97.75 173 VAL A O 1
ATOM 1320 N N . ALA A 1 174 ? 4.036 4.949 -14.638 1.00 97.19 174 ALA A N 1
ATOM 1321 C CA . ALA A 1 174 ? 4.167 4.444 -13.269 1.00 97.19 174 ALA A CA 1
ATOM 1322 C C . ALA A 1 174 ? 2.809 4.058 -12.652 1.00 97.19 174 ALA A C 1
ATOM 1324 O O . ALA A 1 174 ? 2.686 3.029 -11.987 1.00 97.19 174 ALA A O 1
ATOM 1325 N N . ILE A 1 175 ? 1.771 4.860 -12.904 1.00 97.56 175 ILE A N 1
ATOM 1326 C CA . ILE A 1 175 ? 0.411 4.594 -12.419 1.00 97.56 175 ILE A CA 1
ATOM 1327 C C . ILE A 1 175 ? -0.249 3.462 -13.215 1.00 97.56 175 ILE A C 1
ATOM 1329 O O . ILE A 1 175 ? -0.942 2.631 -12.629 1.00 97.56 175 ILE A O 1
ATOM 1333 N N . ALA A 1 176 ? -0.008 3.380 -14.527 1.00 97.75 176 ALA A N 1
ATOM 1334 C CA . ALA A 1 176 ? -0.467 2.266 -15.349 1.00 97.75 176 ALA A CA 1
ATOM 1335 C C . ALA A 1 176 ? 0.151 0.944 -14.873 1.00 97.75 176 ALA A C 1
ATOM 1337 O O . ALA A 1 176 ? -0.577 -0.024 -14.689 1.00 97.75 176 ALA A O 1
ATOM 1338 N N . TRP A 1 177 ? 1.450 0.922 -14.557 1.00 98.19 177 TRP A N 1
ATOM 1339 C CA . TRP A 1 177 ? 2.106 -0.244 -13.960 1.00 98.19 177 TRP A CA 1
ATOM 1340 C C . TRP A 1 177 ? 1.442 -0.678 -12.642 1.00 98.19 177 TRP A C 1
ATOM 1342 O O . TRP A 1 177 ? 1.156 -1.862 -12.469 1.00 98.19 177 TRP A O 1
ATOM 1352 N N . LEU A 1 178 ? 1.125 0.261 -11.738 1.00 97.44 178 LEU A N 1
ATOM 1353 C CA . LEU A 1 178 ? 0.409 -0.054 -10.493 1.00 97.44 178 LEU A CA 1
ATOM 1354 C C . LEU A 1 178 ? -0.979 -0.648 -10.756 1.00 97.44 178 LEU A C 1
ATOM 1356 O O . LEU A 1 178 ? -1.385 -1.578 -10.061 1.00 97.44 178 LEU A O 1
ATOM 1360 N N . ARG A 1 179 ? -1.698 -0.148 -11.765 1.00 97.00 179 ARG A N 1
ATOM 1361 C CA . ARG A 1 179 ? -2.999 -0.701 -12.157 1.00 97.00 179 ARG A CA 1
ATOM 1362 C C . ARG A 1 179 ? -2.865 -2.120 -12.710 1.00 97.00 179 ARG A C 1
ATOM 1364 O O . ARG A 1 179 ? -3.631 -2.985 -12.304 1.00 97.00 179 ARG A O 1
ATOM 1371 N N . GLU A 1 180 ? -1.880 -2.381 -13.566 1.00 97.50 180 GLU A N 1
ATOM 1372 C CA . GLU A 1 180 ? -1.606 -3.735 -14.072 1.00 97.50 180 GLU A CA 1
ATOM 1373 C C . GLU A 1 180 ? -1.143 -4.684 -12.954 1.00 97.50 180 GLU A C 1
ATOM 1375 O O . GLU A 1 180 ? -1.413 -5.885 -12.979 1.00 97.50 180 GLU A O 1
ATOM 1380 N N . ARG A 1 181 ? -0.457 -4.169 -11.925 1.00 96.19 181 ARG A N 1
ATOM 1381 C CA . ARG A 1 181 ? -0.132 -4.940 -10.717 1.00 96.19 181 ARG A CA 1
ATOM 1382 C C . ARG A 1 181 ? -1.378 -5.254 -9.887 1.00 96.19 181 ARG A C 1
ATOM 1384 O O . ARG A 1 181 ? -1.501 -6.384 -9.421 1.00 96.19 181 ARG A O 1
ATOM 1391 N N . ALA A 1 182 ? -2.290 -4.293 -9.736 1.00 96.88 182 ALA A N 1
ATOM 1392 C CA . ALA A 1 182 ? -3.573 -4.476 -9.057 1.00 96.88 182 ALA A CA 1
ATOM 1393 C C . ALA A 1 182 ? -4.470 -5.487 -9.784 1.00 96.88 182 ALA A C 1
ATOM 1395 O O . ALA A 1 182 ? -5.028 -6.368 -9.143 1.00 96.88 182 ALA A O 1
ATOM 1396 N N . ALA A 1 183 ? -4.543 -5.423 -11.116 1.00 96.06 183 ALA A N 1
ATOM 1397 C CA . ALA A 1 183 ? -5.336 -6.342 -11.936 1.00 96.06 183 ALA A CA 1
ATOM 1398 C C . ALA A 1 183 ? -4.873 -7.808 -11.842 1.00 96.06 183 ALA A C 1
ATOM 1400 O O . ALA A 1 183 ? -5.666 -8.719 -12.064 1.00 96.06 183 ALA A O 1
ATOM 1401 N N . ARG A 1 184 ? -3.595 -8.038 -11.511 1.00 94.44 184 ARG A N 1
ATOM 1402 C CA . ARG A 1 184 ? -3.008 -9.373 -11.307 1.00 94.44 184 ARG A CA 1
ATOM 1403 C C . ARG A 1 184 ? -3.049 -9.857 -9.855 1.00 94.44 184 ARG A C 1
ATOM 1405 O O . ARG A 1 184 ? -2.648 -10.988 -9.602 1.00 94.44 184 ARG A O 1
ATOM 1412 N N . SER A 1 185 ? -3.451 -9.013 -8.906 1.00 96.25 185 SER A N 1
ATOM 1413 C CA . SER A 1 185 ? -3.484 -9.373 -7.486 1.00 96.25 185 SER A CA 1
ATOM 1414 C C . SER A 1 185 ? -4.768 -10.126 -7.141 1.00 96.25 185 SER A C 1
ATOM 1416 O O . SER A 1 185 ? -5.822 -9.869 -7.721 1.00 96.25 185 SER A O 1
ATOM 1418 N N . SER A 1 186 ? -4.694 -11.046 -6.177 1.00 96.19 186 SER A N 1
ATOM 1419 C CA . SER A 1 186 ? -5.877 -11.732 -5.640 1.00 96.19 186 SER A CA 1
ATOM 1420 C C . SER A 1 186 ? -6.673 -10.877 -4.648 1.00 96.19 186 SER A C 1
ATOM 1422 O O . SER A 1 186 ? -7.767 -11.271 -4.249 1.00 96.19 186 SER A O 1
ATOM 1424 N N . THR A 1 187 ? -6.147 -9.712 -4.255 1.00 96.88 187 THR A N 1
ATOM 1425 C CA . THR A 1 187 ? -6.817 -8.739 -3.385 1.00 96.88 187 THR A CA 1
ATOM 1426 C C . THR A 1 187 ? -6.854 -7.350 -4.027 1.00 96.88 187 THR A C 1
ATOM 1428 O O . THR A 1 187 ? -6.197 -7.072 -5.030 1.00 96.88 187 THR A O 1
ATOM 1431 N N . SER A 1 188 ? -7.638 -6.443 -3.447 1.00 97.69 188 SER A N 1
ATOM 1432 C CA . SER A 1 188 ? -7.735 -5.062 -3.923 1.00 97.69 188 SER A CA 1
ATOM 1433 C C . SER A 1 188 ? -6.474 -4.273 -3.579 1.00 97.69 188 SER A C 1
ATOM 1435 O O . SER A 1 188 ? -6.184 -4.066 -2.403 1.00 97.69 188 SER A O 1
ATOM 1437 N N . LEU A 1 189 ? -5.766 -3.763 -4.591 1.00 98.25 189 LEU A N 1
ATOM 1438 C CA . LEU A 1 189 ? -4.659 -2.816 -4.423 1.00 98.25 189 LEU A CA 1
ATOM 1439 C C . LEU A 1 189 ? -5.098 -1.421 -4.895 1.00 98.25 189 LEU A C 1
ATOM 1441 O O . LEU A 1 189 ? -5.404 -1.225 -6.071 1.00 98.25 189 LEU A O 1
ATOM 1445 N N . ILE A 1 190 ? -5.133 -0.444 -3.987 1.00 97.25 190 ILE A N 1
ATOM 1446 C CA . ILE A 1 190 ? -5.694 0.893 -4.227 1.00 97.25 190 ILE A CA 1
ATOM 1447 C C . ILE A 1 190 ? -4.602 1.957 -4.037 1.00 97.25 190 ILE A C 1
ATOM 1449 O O . ILE A 1 190 ? -4.229 2.248 -2.898 1.00 97.25 190 ILE A O 1
ATOM 1453 N N . PRO A 1 191 ? -4.079 2.580 -5.109 1.00 96.31 191 PRO A N 1
ATOM 1454 C CA . PRO A 1 191 ? -3.106 3.659 -4.976 1.00 96.31 191 PRO A CA 1
ATOM 1455 C C . PRO A 1 191 ? -3.743 4.942 -4.428 1.00 96.31 191 PRO A C 1
ATOM 1457 O O . PRO A 1 191 ? -4.756 5.422 -4.935 1.00 96.31 191 PRO A O 1
ATOM 1460 N N . ILE A 1 192 ? -3.111 5.540 -3.416 1.00 95.81 192 ILE A N 1
ATOM 1461 C CA . ILE A 1 192 ? -3.511 6.830 -2.845 1.00 95.81 192 ILE A CA 1
ATOM 1462 C C . ILE A 1 192 ? -2.835 7.945 -3.641 1.00 95.81 192 ILE A C 1
ATOM 1464 O O . ILE A 1 192 ? -1.633 8.191 -3.519 1.00 95.81 192 ILE A O 1
ATOM 1468 N N . LEU A 1 193 ? -3.624 8.628 -4.465 1.00 93.06 193 LEU A N 1
ATOM 1469 C CA . LEU A 1 193 ? -3.162 9.738 -5.293 1.00 93.06 193 LEU A CA 1
ATOM 1470 C C . LEU A 1 193 ? -3.103 11.036 -4.472 1.00 93.06 193 LEU A C 1
ATOM 1472 O O . LEU A 1 193 ? -3.977 11.298 -3.650 1.00 93.06 193 LEU A O 1
ATOM 1476 N N . GLY A 1 194 ? -2.092 11.873 -4.721 1.00 89.31 194 GLY A N 1
ATOM 1477 C CA . GLY A 1 194 ? -1.907 13.152 -4.020 1.00 89.31 194 GLY A CA 1
ATOM 1478 C C . GLY A 1 194 ? -1.603 14.343 -4.936 1.00 89.31 194 GLY A C 1
ATOM 1479 O O . GLY A 1 194 ? -0.591 15.012 -4.710 1.00 89.31 194 GLY A O 1
ATOM 1480 N N . PRO A 1 195 ? -2.408 14.617 -5.983 1.00 91.25 195 PRO A N 1
ATOM 1481 C CA . PRO A 1 195 ? -2.181 15.770 -6.847 1.00 91.25 195 PRO A CA 1
ATOM 1482 C C . PRO A 1 195 ? -2.468 17.081 -6.105 1.00 91.25 195 PRO A C 1
ATOM 1484 O O . PRO A 1 195 ? -3.419 17.193 -5.334 1.00 91.25 195 PRO A O 1
ATOM 1487 N N . ARG A 1 196 ? -1.647 18.101 -6.362 1.00 87.94 196 ARG A N 1
ATOM 1488 C CA . ARG A 1 196 ? -1.821 19.465 -5.833 1.00 87.94 196 ARG A CA 1
ATOM 1489 C C . ARG A 1 196 ? -2.400 20.436 -6.856 1.00 87.94 196 ARG A C 1
ATOM 1491 O O . ARG A 1 196 ? -2.796 21.536 -6.484 1.00 87.94 196 ARG A O 1
ATOM 1498 N N . THR A 1 197 ? -2.398 20.057 -8.131 1.00 91.62 197 THR A N 1
ATOM 1499 C CA . THR A 1 197 ? -2.965 20.845 -9.228 1.00 91.62 197 THR A CA 1
ATOM 1500 C C . THR A 1 197 ? -3.830 19.954 -10.108 1.00 91.62 197 THR A C 1
ATOM 1502 O O . THR A 1 197 ? -3.691 18.727 -10.091 1.00 91.62 197 THR A O 1
ATOM 1505 N N . ARG A 1 198 ? -4.719 20.571 -10.889 1.00 94.19 198 ARG A N 1
ATOM 1506 C CA . ARG A 1 198 ? -5.581 19.847 -11.825 1.00 94.19 198 ARG A CA 1
ATOM 1507 C C . ARG A 1 198 ? -4.761 19.114 -12.882 1.00 94.19 198 ARG A C 1
ATOM 1509 O O . ARG A 1 198 ? -5.033 17.959 -13.155 1.00 94.19 198 ARG A O 1
ATOM 1516 N N . GLU A 1 199 ? -3.693 19.727 -13.373 1.00 90.75 199 GLU A N 1
ATOM 1517 C CA . GLU A 1 199 ? -2.801 19.140 -14.375 1.00 90.75 199 GLU A CA 1
ATOM 1518 C C . GLU A 1 199 ? -2.107 17.878 -13.841 1.00 90.75 199 GLU A C 1
ATOM 1520 O O . GLU A 1 199 ? -1.919 16.915 -14.575 1.00 90.75 199 GLU A O 1
ATOM 1525 N N . GLN A 1 200 ? -1.751 17.848 -12.550 1.00 90.38 200 GLN A N 1
ATOM 1526 C CA . GLN A 1 200 ? -1.195 16.647 -11.913 1.00 90.38 200 GLN A CA 1
ATOM 1527 C C . GLN A 1 200 ? -2.237 15.532 -11.779 1.00 90.38 200 GLN A C 1
ATOM 1529 O O . GLN A 1 200 ? -1.904 14.356 -11.947 1.00 90.38 200 GLN A O 1
ATOM 1534 N N . LEU A 1 201 ? -3.485 15.894 -11.468 1.00 93.81 201 LEU A N 1
ATOM 1535 C CA . LEU A 1 201 ? -4.591 14.942 -11.425 1.00 93.81 201 LEU A CA 1
ATOM 1536 C C . LEU A 1 201 ? -4.862 14.381 -12.825 1.00 93.81 201 LEU A C 1
ATOM 1538 O O . LEU A 1 201 ? -4.876 13.166 -12.984 1.00 93.81 201 LEU A O 1
ATOM 1542 N N . ASP A 1 202 ? -4.986 15.243 -13.832 1.00 92.75 202 ASP A N 1
ATOM 1543 C CA . ASP A 1 202 ? -5.227 14.862 -15.225 1.00 92.75 202 ASP A CA 1
ATOM 1544 C C . ASP A 1 202 ? -4.098 13.964 -15.756 1.00 92.75 202 ASP A C 1
ATOM 1546 O O . ASP A 1 202 ? -4.368 12.925 -16.356 1.00 92.75 202 ASP A O 1
ATOM 1550 N N . ALA A 1 203 ? -2.834 14.284 -15.452 1.00 87.62 203 ALA A N 1
ATOM 1551 C CA . ALA A 1 203 ? -1.694 13.432 -15.793 1.00 87.62 203 ALA A CA 1
ATOM 1552 C C . ALA A 1 203 ? -1.777 12.049 -15.127 1.00 87.62 203 ALA A C 1
ATOM 1554 O O . ALA A 1 203 ? -1.452 11.041 -15.743 1.00 87.62 203 ALA A O 1
ATOM 1555 N N . THR A 1 204 ? -2.240 11.977 -13.880 1.00 92.81 204 THR A N 1
ATOM 1556 C CA . THR A 1 204 ? -2.420 10.699 -13.177 1.00 92.81 204 THR A CA 1
ATOM 1557 C C . THR A 1 204 ? -3.577 9.893 -13.775 1.00 92.81 204 THR A C 1
ATOM 1559 O O . THR A 1 204 ? -3.433 8.698 -14.027 1.00 92.81 204 THR A O 1
ATOM 1562 N N . LEU A 1 205 ? -4.712 10.539 -14.056 1.00 95.38 205 LEU A N 1
ATOM 1563 C CA . LEU A 1 205 ? -5.895 9.907 -14.650 1.00 95.38 205 LEU A CA 1
ATOM 1564 C C . LEU A 1 205 ? -5.658 9.469 -16.099 1.00 95.38 205 LEU A C 1
ATOM 1566 O O . LEU A 1 205 ? -6.209 8.456 -16.528 1.00 95.38 205 LEU A O 1
ATOM 1570 N N . GLY A 1 206 ? -4.782 10.161 -16.829 1.00 95.44 206 GLY A N 1
ATOM 1571 C CA . GLY A 1 206 ? -4.347 9.771 -18.168 1.00 95.44 206 GLY A CA 1
ATOM 1572 C C . GLY A 1 206 ? -3.699 8.385 -18.221 1.00 95.44 206 GLY A C 1
ATOM 1573 O O . GLY A 1 206 ? -3.634 7.791 -19.292 1.00 95.44 206 GLY A O 1
ATOM 1574 N N . ALA A 1 207 ? -3.267 7.825 -17.085 1.00 96.19 207 ALA A N 1
ATOM 1575 C CA . ALA A 1 207 ? -2.791 6.449 -17.015 1.00 96.19 207 ALA A CA 1
ATOM 1576 C C . ALA A 1 207 ? -3.865 5.437 -17.438 1.00 96.19 207 ALA A C 1
ATOM 1578 O O . ALA A 1 207 ? -3.515 4.376 -17.949 1.00 96.19 207 ALA A O 1
ATOM 1579 N N . LEU A 1 208 ? -5.156 5.742 -17.241 1.00 96.12 208 LEU A N 1
ATOM 1580 C CA . LEU A 1 208 ? -6.287 4.865 -17.585 1.00 96.12 208 LEU A CA 1
ATOM 1581 C C . LEU A 1 208 ? -6.389 4.559 -19.084 1.00 96.12 208 LEU A C 1
ATOM 1583 O O . LEU A 1 208 ? -7.040 3.591 -19.458 1.00 96.12 208 LEU A O 1
ATOM 1587 N N . GLN A 1 209 ? -5.750 5.368 -19.928 1.00 96.06 209 GLN A N 1
ATOM 1588 C CA . GLN A 1 209 ? -5.736 5.191 -21.380 1.00 96.06 209 GLN A CA 1
ATOM 1589 C C . GLN A 1 209 ? -4.541 4.360 -21.864 1.00 96.06 209 GLN A C 1
ATOM 1591 O O . GLN A 1 209 ? -4.487 3.993 -23.033 1.00 96.06 209 GLN A O 1
ATOM 1596 N N . LEU A 1 210 ? -3.576 4.066 -20.987 1.00 97.19 210 LEU A N 1
ATOM 1597 C CA . LEU A 1 210 ? -2.396 3.287 -21.344 1.00 97.19 210 LEU A CA 1
ATOM 1598 C C . LEU A 1 210 ? -2.647 1.796 -21.163 1.00 97.19 210 LEU A C 1
ATOM 1600 O O . LEU A 1 210 ? -3.190 1.391 -20.139 1.00 97.19 210 LEU A O 1
ATOM 1604 N N . ALA A 1 211 ? -2.140 0.990 -22.090 1.00 95.88 211 ALA A N 1
ATOM 1605 C CA . ALA A 1 211 ? -2.060 -0.461 -21.970 1.00 95.88 211 ALA A CA 1
ATOM 1606 C C . ALA A 1 211 ? -0.606 -0.902 -22.218 1.00 95.88 211 ALA A C 1
ATOM 1608 O O . ALA A 1 211 ? -0.254 -1.216 -23.357 1.00 95.88 211 ALA A O 1
ATOM 1609 N N . PR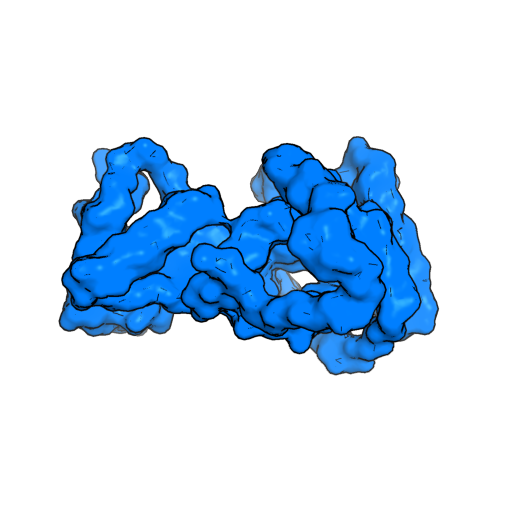O A 1 212 ? 0.268 -0.864 -21.191 1.00 97.19 212 PRO A N 1
ATOM 1610 C CA . PRO A 1 212 ? 1.643 -1.326 -21.332 1.00 97.19 212 PRO A CA 1
ATOM 1611 C C . PRO A 1 212 ? 1.683 -2.804 -21.737 1.00 97.19 212 PRO A C 1
ATOM 1613 O O . PRO A 1 212 ? 0.935 -3.622 -21.201 1.00 97.19 212 PRO A O 1
ATOM 1616 N N . SER A 1 213 ? 2.569 -3.159 -22.664 1.00 98.25 213 SER A N 1
ATOM 1617 C CA . SER A 1 213 ? 2.750 -4.552 -23.075 1.00 98.25 213 SER A CA 1
ATOM 1618 C C . SER A 1 213 ? 3.391 -5.390 -21.961 1.00 98.25 213 SER A C 1
ATOM 1620 O O . SER A 1 213 ? 4.043 -4.865 -21.054 1.00 98.25 213 SER A O 1
ATOM 1622 N N . ALA A 1 214 ? 3.272 -6.718 -22.051 1.00 97.88 214 ALA A N 1
ATOM 1623 C CA . ALA A 1 214 ? 3.936 -7.626 -21.114 1.00 97.88 214 ALA A CA 1
ATOM 1624 C C . ALA A 1 214 ? 5.464 -7.418 -21.076 1.00 97.88 214 ALA A C 1
ATOM 1626 O O . ALA A 1 214 ? 6.070 -7.486 -20.010 1.00 97.88 214 ALA A O 1
ATOM 1627 N N . GLU A 1 215 ? 6.081 -7.104 -22.218 1.00 98.31 215 GLU A N 1
ATOM 1628 C CA . GLU A 1 215 ? 7.516 -6.814 -22.314 1.00 98.31 215 GLU A CA 1
ATOM 1629 C C . GLU A 1 215 ? 7.884 -5.495 -21.618 1.00 98.31 215 GLU A C 1
ATOM 1631 O O . GLU A 1 215 ? 8.874 -5.422 -20.887 1.00 98.31 215 GLU A O 1
ATOM 1636 N N . GLN A 1 216 ? 7.061 -4.459 -21.790 1.00 98.50 216 GLN A N 1
ATOM 1637 C CA . GLN A 1 216 ? 7.251 -3.173 -21.119 1.00 98.50 216 GLN A CA 1
ATOM 1638 C C . GLN A 1 216 ? 7.112 -3.315 -19.602 1.00 98.50 216 GLN A C 1
ATOM 1640 O O . GLN A 1 216 ? 7.956 -2.815 -18.857 1.00 98.50 216 GLN A O 1
ATOM 1645 N N . LEU A 1 217 ? 6.098 -4.050 -19.135 1.00 98.38 217 LEU A N 1
ATOM 1646 C CA . LEU A 1 217 ? 5.925 -4.361 -17.715 1.00 98.38 217 LEU A CA 1
ATOM 1647 C C . LEU A 1 217 ? 7.123 -5.143 -17.167 1.00 98.38 217 LEU A C 1
ATOM 1649 O O . LEU A 1 217 ? 7.664 -4.759 -16.132 1.00 98.38 217 LEU A O 1
ATOM 1653 N N . ALA A 1 218 ? 7.591 -6.171 -17.880 1.00 98.12 218 ALA A N 1
ATOM 1654 C CA . ALA A 1 218 ? 8.745 -6.968 -17.470 1.00 98.12 218 ALA A CA 1
ATOM 1655 C C . ALA A 1 218 ? 10.027 -6.126 -17.355 1.00 98.12 218 ALA A C 1
ATOM 1657 O O . ALA A 1 218 ? 10.795 -6.300 -16.411 1.00 98.12 218 ALA A O 1
ATOM 1658 N N . ARG A 1 219 ? 10.249 -5.165 -18.263 1.00 98.12 219 ARG A N 1
ATOM 1659 C CA . ARG A 1 219 ? 11.384 -4.227 -18.182 1.00 98.12 219 ARG A CA 1
ATOM 1660 C C . ARG A 1 219 ? 11.313 -3.335 -16.945 1.00 98.12 219 ARG A C 1
ATOM 1662 O O . ARG A 1 219 ? 12.320 -3.173 -16.256 1.00 98.12 219 ARG A O 1
ATOM 1669 N N . LEU A 1 220 ? 10.135 -2.788 -16.640 1.00 98.25 220 LEU A N 1
ATOM 1670 C CA . LEU A 1 220 ? 9.919 -1.984 -15.432 1.00 98.25 220 LEU A CA 1
ATOM 1671 C C . LEU A 1 220 ? 10.124 -2.822 -14.163 1.00 98.25 220 LEU A C 1
ATOM 1673 O O . LEU A 1 220 ? 10.767 -2.371 -13.214 1.00 98.25 220 LEU A O 1
ATOM 1677 N N . GLU A 1 221 ? 9.611 -4.053 -14.149 1.00 97.56 221 GLU A N 1
ATOM 1678 C CA . GLU A 1 221 ? 9.746 -4.983 -13.030 1.00 97.56 221 GLU A CA 1
ATOM 1679 C C . GLU A 1 221 ? 11.197 -5.438 -12.824 1.00 97.56 221 GLU A C 1
ATOM 1681 O O . GLU A 1 221 ? 11.651 -5.511 -11.683 1.00 97.56 221 GLU A O 1
ATOM 1686 N N . ALA A 1 222 ? 11.953 -5.688 -13.892 1.00 97.44 222 ALA A N 1
ATOM 1687 C CA . ALA A 1 222 ? 13.363 -6.050 -13.795 1.00 97.44 222 ALA A CA 1
ATOM 1688 C C . ALA A 1 222 ? 14.205 -4.895 -13.231 1.00 97.44 222 ALA A C 1
ATOM 1690 O O . ALA A 1 222 ? 14.989 -5.097 -12.305 1.00 97.44 222 ALA A O 1
ATOM 1691 N N . ALA A 1 223 ? 13.998 -3.671 -13.729 1.00 97.00 223 ALA A N 1
ATOM 1692 C CA . ALA A 1 223 ? 14.737 -2.492 -13.274 1.00 97.00 223 ALA A CA 1
ATOM 1693 C C . ALA A 1 223 ? 14.461 -2.141 -11.802 1.00 97.00 223 ALA A C 1
ATOM 1695 O O . ALA A 1 223 ? 15.334 -1.631 -11.102 1.00 97.00 223 ALA A O 1
ATOM 1696 N N . SER A 1 224 ? 13.245 -2.418 -11.324 1.00 96.56 224 SER A N 1
ATOM 1697 C CA . SER A 1 224 ? 12.805 -2.079 -9.967 1.00 96.56 224 SER A CA 1
ATOM 1698 C C . SER A 1 224 ? 12.889 -3.223 -8.957 1.00 96.56 224 SER A C 1
ATOM 1700 O O . SER A 1 224 ? 12.557 -3.011 -7.786 1.00 96.56 224 SER A O 1
ATOM 1702 N N . ALA A 1 225 ? 13.327 -4.414 -9.372 1.00 95.31 225 ALA A N 1
ATOM 1703 C CA . ALA A 1 225 ? 13.331 -5.608 -8.535 1.00 95.31 225 ALA A CA 1
ATOM 1704 C C . ALA A 1 225 ? 14.031 -5.383 -7.182 1.00 95.31 225 ALA A C 1
ATOM 1706 O O . ALA A 1 225 ? 15.001 -4.626 -7.055 1.00 95.31 225 ALA A O 1
ATOM 1707 N N . VAL A 1 226 ? 13.511 -6.048 -6.153 1.00 94.50 226 VAL A N 1
ATOM 1708 C CA . VAL A 1 226 ? 14.111 -6.103 -4.818 1.00 94.50 226 VAL A CA 1
ATOM 1709 C C . VAL A 1 226 ? 14.553 -7.529 -4.537 1.00 94.50 226 VAL A C 1
ATOM 1711 O O . VAL A 1 226 ? 13.839 -8.471 -4.866 1.00 94.50 226 VAL A O 1
ATOM 1714 N N . ALA A 1 227 ? 15.716 -7.690 -3.905 1.00 93.06 227 ALA A N 1
ATOM 1715 C CA . ALA A 1 227 ? 16.136 -8.995 -3.405 1.00 93.06 227 ALA A CA 1
ATOM 1716 C C . ALA A 1 227 ? 15.117 -9.477 -2.355 1.00 93.06 227 ALA A C 1
ATOM 1718 O O . ALA A 1 227 ? 14.880 -8.735 -1.386 1.00 93.06 227 ALA A O 1
ATOM 1719 N N . PRO A 1 228 ? 14.494 -10.659 -2.523 1.00 91.88 228 PRO A N 1
ATOM 1720 C CA . PRO A 1 228 ? 13.568 -11.195 -1.533 1.00 91.88 228 PRO A CA 1
ATOM 1721 C C . PRO A 1 228 ? 14.254 -11.453 -0.186 1.00 91.88 228 PRO A C 1
ATOM 1723 O O . PRO A 1 228 ? 13.669 -11.178 0.858 1.00 91.88 228 PRO A O 1
ATOM 1726 N N . GLY A 1 229 ? 15.520 -11.880 -0.208 1.00 93.94 229 GLY A N 1
ATOM 1727 C CA . GLY A 1 229 ? 16.285 -12.248 0.979 1.00 93.94 229 GLY A CA 1
ATOM 1728 C C . GLY A 1 229 ? 15.824 -13.561 1.619 1.00 93.94 229 GLY A C 1
ATOM 1729 O O . GLY A 1 229 ? 14.960 -14.277 1.110 1.00 93.94 229 GLY A O 1
ATOM 1730 N N . THR A 1 230 ? 16.424 -13.892 2.760 1.00 92.56 230 THR A N 1
ATOM 1731 C CA . THR A 1 230 ? 16.081 -15.082 3.555 1.00 92.56 230 THR A CA 1
ATOM 1732 C C . THR A 1 230 ? 14.743 -14.894 4.289 1.00 92.56 230 THR A C 1
ATOM 1734 O O . THR A 1 230 ? 14.553 -13.832 4.882 1.00 92.56 230 THR A O 1
ATOM 1737 N N . PRO A 1 231 ? 13.855 -15.913 4.338 1.00 94.38 231 PRO A N 1
ATOM 1738 C CA . PRO A 1 231 ? 14.009 -17.270 3.787 1.00 94.38 231 PRO A CA 1
ATOM 1739 C C . PRO A 1 231 ? 13.532 -17.436 2.333 1.00 94.38 231 PRO A C 1
ATOM 1741 O O . PRO A 1 231 ? 13.679 -18.518 1.768 1.00 94.38 231 PRO A O 1
ATOM 1744 N N . HIS A 1 232 ? 12.975 -16.396 1.716 1.00 94.06 232 HIS A N 1
ATOM 1745 C CA . HIS A 1 232 ? 12.306 -16.467 0.413 1.00 94.06 232 HIS A CA 1
ATOM 1746 C C . HIS A 1 232 ? 13.196 -17.000 -0.716 1.00 94.06 232 HIS A C 1
ATOM 1748 O O . HIS A 1 232 ? 12.759 -17.848 -1.489 1.00 94.06 232 HIS A O 1
ATOM 1754 N N . GLU A 1 233 ? 14.451 -16.553 -0.799 1.00 93.69 233 GLU A N 1
ATOM 1755 C CA . GLU A 1 233 ? 15.392 -17.010 -1.834 1.00 93.69 233 GLU A CA 1
ATOM 1756 C C . GLU A 1 233 ? 15.719 -18.502 -1.697 1.00 93.69 233 GLU A C 1
ATOM 1758 O O . GLU A 1 233 ? 15.746 -19.234 -2.687 1.00 93.69 233 GLU A O 1
ATOM 1763 N N . GLN A 1 234 ? 15.901 -18.977 -0.461 1.00 93.94 234 GLN A N 1
ATOM 1764 C CA . GLN A 1 234 ? 16.137 -20.392 -0.185 1.00 93.94 234 GLN A CA 1
ATOM 1765 C C . GLN A 1 234 ? 14.912 -21.234 -0.556 1.00 93.94 234 GLN A C 1
ATOM 1767 O O . GLN A 1 234 ? 15.057 -22.278 -1.192 1.00 93.94 234 GLN A O 1
ATOM 1772 N N . ILE A 1 235 ? 13.713 -20.775 -0.183 1.00 93.06 235 ILE A N 1
ATOM 1773 C CA . ILE A 1 235 ? 12.457 -21.452 -0.517 1.00 93.06 235 ILE A CA 1
ATOM 1774 C C . ILE A 1 235 ? 12.305 -21.538 -2.037 1.00 93.06 235 ILE A C 1
ATOM 1776 O O . ILE A 1 235 ? 12.092 -22.629 -2.556 1.00 93.06 235 ILE A O 1
ATOM 1780 N N . ALA A 1 236 ? 12.486 -20.429 -2.758 1.00 90.50 236 ALA A N 1
ATOM 1781 C CA . ALA A 1 236 ? 12.372 -20.392 -4.214 1.00 90.50 236 ALA A CA 1
ATOM 1782 C C . ALA A 1 236 ? 13.354 -21.355 -4.905 1.00 90.50 236 ALA A C 1
ATOM 1784 O O . ALA A 1 236 ? 12.969 -22.052 -5.842 1.00 90.50 236 ALA A O 1
ATOM 1785 N N . GLY A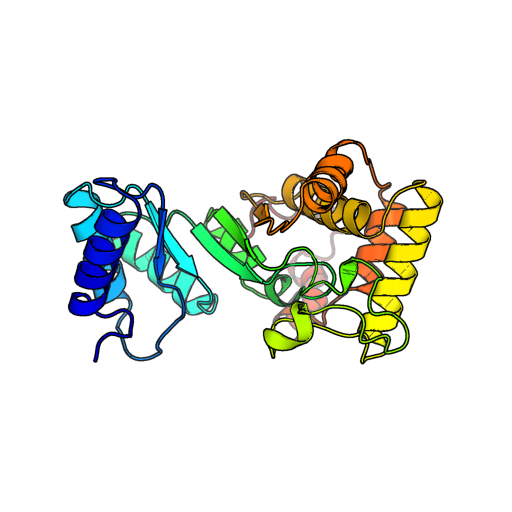 1 237 ? 14.594 -21.453 -4.412 1.00 91.25 237 GLY A N 1
ATOM 1786 C CA . GLY A 1 237 ? 15.591 -22.389 -4.942 1.00 91.25 237 GLY A CA 1
ATOM 1787 C C . GLY A 1 237 ? 15.264 -23.866 -4.686 1.00 91.25 237 GLY A C 1
ATOM 1788 O O . GLY A 1 237 ? 15.629 -24.724 -5.487 1.00 91.25 237 GLY A O 1
ATOM 1789 N N . GLN A 1 238 ? 14.564 -24.177 -3.592 1.00 92.44 238 GLN A N 1
ATOM 1790 C CA . GLN A 1 238 ? 14.177 -25.547 -3.228 1.00 92.44 238 GLN A CA 1
ATOM 1791 C C . GLN A 1 238 ? 12.817 -25.960 -3.802 1.00 92.44 238 GLN A C 1
ATOM 1793 O O . GLN A 1 238 ? 12.550 -27.155 -3.943 1.00 92.44 238 GLN A O 1
ATOM 1798 N N . LEU A 1 239 ? 11.968 -24.991 -4.148 1.00 89.88 239 LEU A N 1
ATOM 1799 C CA . LEU A 1 239 ? 10.580 -25.217 -4.534 1.00 89.88 239 LEU A CA 1
ATOM 1800 C C . LEU A 1 239 ? 10.421 -26.229 -5.683 1.00 89.88 239 LEU A C 1
ATOM 1802 O O . LEU A 1 239 ? 9.602 -27.133 -5.525 1.00 89.88 239 LEU A O 1
ATOM 1806 N N . PRO A 1 240 ? 11.212 -26.199 -6.780 1.00 89.56 240 PRO A N 1
ATOM 1807 C CA . PRO A 1 240 ? 11.092 -27.207 -7.833 1.00 89.56 240 PRO A CA 1
ATOM 1808 C C . PRO A 1 240 ? 11.286 -28.635 -7.319 1.00 89.56 240 PRO A C 1
ATOM 1810 O O . PRO A 1 240 ? 10.537 -29.525 -7.705 1.00 89.56 240 PRO A O 1
ATOM 1813 N N . ALA A 1 241 ? 12.243 -28.862 -6.415 1.00 91.62 241 ALA A N 1
ATOM 1814 C CA . ALA A 1 241 ? 12.484 -30.184 -5.838 1.00 91.62 241 ALA A CA 1
ATOM 1815 C C . ALA A 1 241 ? 11.340 -30.616 -4.907 1.00 91.62 241 ALA A C 1
ATOM 1817 O O . ALA A 1 241 ? 10.892 -31.759 -4.974 1.00 91.62 241 ALA A O 1
ATOM 1818 N N . VAL A 1 242 ? 10.831 -29.694 -4.083 1.00 89.94 242 VAL A N 1
ATOM 1819 C CA . VAL A 1 242 ? 9.692 -29.942 -3.179 1.00 89.94 242 VAL A CA 1
ATOM 1820 C C . VAL A 1 242 ? 8.418 -30.283 -3.961 1.00 89.94 242 VAL A C 1
ATOM 1822 O O . VAL A 1 242 ? 7.638 -31.125 -3.525 1.00 89.94 242 VAL A O 1
ATOM 1825 N N . LEU A 1 243 ? 8.233 -29.687 -5.140 1.00 90.25 243 LEU A N 1
ATOM 1826 C CA . LEU A 1 243 ? 7.097 -29.932 -6.036 1.00 90.25 243 LEU A CA 1
ATOM 1827 C C . LEU A 1 243 ? 7.319 -31.107 -7.010 1.00 90.25 243 LEU A C 1
ATOM 1829 O O . LEU A 1 243 ? 6.593 -31.254 -7.993 1.00 90.25 243 LEU A O 1
ATOM 1833 N N . GLY A 1 244 ? 8.326 -31.951 -6.761 1.00 89.50 244 GLY A N 1
ATOM 1834 C CA . GLY A 1 244 ? 8.591 -33.157 -7.553 1.00 89.50 244 GLY A CA 1
ATOM 1835 C C . GLY A 1 244 ? 9.236 -32.909 -8.922 1.00 89.50 244 GLY A C 1
ATOM 1836 O O . GLY A 1 244 ? 9.278 -33.816 -9.746 1.00 89.50 244 GLY A O 1
ATOM 1837 N N . GLY A 1 245 ? 9.745 -31.704 -9.187 1.00 84.25 245 GLY A N 1
ATOM 1838 C CA . GLY A 1 245 ? 10.447 -31.346 -10.424 1.00 84.25 245 GLY A CA 1
ATOM 1839 C C . GLY A 1 245 ? 9.539 -31.156 -11.640 1.00 84.25 245 GLY A C 1
ATOM 1840 O O . GLY A 1 245 ? 10.037 -31.056 -12.760 1.00 84.25 245 GLY A O 1
ATOM 1841 N N . HIS A 1 246 ? 8.219 -31.115 -11.446 1.00 82.69 246 HIS A N 1
ATOM 1842 C CA . HIS A 1 246 ? 7.263 -30.962 -12.537 1.00 82.69 246 HIS A CA 1
ATOM 1843 C C . HIS A 1 246 ? 7.197 -29.500 -13.009 1.00 82.69 246 HIS A C 1
ATOM 1845 O O . HIS A 1 246 ? 6.768 -28.641 -12.235 1.00 82.69 246 HIS A O 1
ATOM 1851 N N . PRO A 1 247 ? 7.555 -29.196 -14.273 1.00 77.12 247 PRO A N 1
ATOM 1852 C CA . PRO A 1 247 ? 7.508 -27.826 -14.794 1.00 77.12 247 PRO A CA 1
ATOM 1853 C C . PRO A 1 247 ? 6.075 -27.277 -14.889 1.00 77.12 247 PRO A C 1
ATOM 1855 O O . PRO A 1 247 ? 5.885 -26.066 -14.878 1.00 77.12 247 PRO A O 1
ATOM 1858 N N . ASP A 1 248 ? 5.075 -28.163 -14.922 1.00 84.25 248 ASP A N 1
ATOM 1859 C CA . ASP A 1 248 ? 3.657 -27.817 -15.057 1.00 84.25 248 ASP A CA 1
ATOM 1860 C C . ASP A 1 248 ? 2.913 -27.733 -13.712 1.00 84.25 248 ASP A C 1
ATOM 1862 O O . ASP A 1 248 ? 1.678 -27.689 -13.686 1.00 84.25 248 ASP A O 1
ATOM 1866 N N . PHE A 1 249 ? 3.630 -27.746 -12.580 1.00 85.31 249 PHE A N 1
ATOM 1867 C CA . PHE A 1 249 ? 2.988 -27.635 -11.272 1.00 85.31 249 PHE A CA 1
ATOM 1868 C C . PHE A 1 249 ? 2.286 -26.277 -11.142 1.00 85.31 249 PHE A C 1
ATOM 1870 O O . PHE A 1 249 ? 2.917 -25.220 -11.154 1.00 85.31 249 PHE A O 1
ATOM 1877 N N . ARG A 1 250 ? 0.958 -26.299 -10.997 1.00 84.75 250 ARG A N 1
ATOM 1878 C CA . ARG A 1 250 ? 0.149 -25.085 -10.858 1.00 84.75 250 ARG A CA 1
ATOM 1879 C C . ARG A 1 250 ? 0.070 -24.675 -9.394 1.00 84.75 250 ARG A C 1
ATOM 1881 O O . ARG A 1 250 ? -0.547 -25.366 -8.588 1.00 84.75 250 ARG A O 1
ATOM 1888 N N . LEU A 1 251 ? 0.679 -23.541 -9.068 1.00 85.31 251 LEU A N 1
ATOM 1889 C CA . LEU A 1 251 ? 0.530 -22.909 -7.759 1.00 85.31 251 LEU A CA 1
ATOM 1890 C C . LEU A 1 251 ? -0.892 -22.342 -7.586 1.00 85.31 251 LEU A C 1
ATOM 1892 O O . LEU A 1 251 ? -1.533 -21.986 -8.582 1.00 85.31 251 LEU A O 1
ATOM 1896 N N . PRO A 1 252 ? -1.404 -22.259 -6.344 1.00 88.25 252 PRO A N 1
ATOM 1897 C CA . PRO A 1 252 ? -2.697 -21.642 -6.084 1.00 88.25 252 PRO A CA 1
ATOM 1898 C C . PRO A 1 252 ? -2.665 -20.150 -6.441 1.00 88.25 252 PRO A C 1
ATOM 1900 O O . PRO A 1 252 ? -1.653 -19.475 -6.264 1.00 88.25 252 PRO A O 1
ATOM 1903 N N . SER A 1 253 ? -3.791 -19.629 -6.936 1.00 85.81 253 SER A N 1
ATOM 1904 C CA . SER A 1 253 ? -3.934 -18.208 -7.287 1.00 85.81 253 SER A CA 1
ATOM 1905 C C . SER A 1 253 ? -3.987 -17.285 -6.068 1.00 85.81 253 SER A C 1
ATOM 1907 O O . SER A 1 253 ? -3.765 -16.088 -6.201 1.00 85.81 253 SER A O 1
ATOM 1909 N N . ILE A 1 254 ? -4.312 -17.838 -4.898 1.00 91.12 254 ILE A N 1
ATOM 1910 C CA . ILE A 1 254 ? -4.242 -17.173 -3.597 1.00 91.12 254 ILE A CA 1
ATOM 1911 C C . ILE A 1 254 ? -3.073 -17.816 -2.844 1.00 91.12 254 ILE A C 1
ATOM 1913 O O . ILE A 1 254 ? -3.043 -19.050 -2.754 1.00 91.12 254 ILE A O 1
ATOM 1917 N N . PRO A 1 255 ? -2.108 -17.038 -2.324 1.00 89.19 255 PRO A N 1
ATOM 1918 C CA . PRO A 1 255 ? -1.029 -17.595 -1.520 1.00 89.19 255 PRO A CA 1
ATOM 1919 C C . PRO A 1 255 ? -1.570 -18.314 -0.277 1.00 89.19 255 PRO A C 1
ATOM 1921 O O . PRO A 1 255 ? -2.590 -17.926 0.287 1.00 89.19 255 PRO A O 1
ATOM 1924 N N . VAL A 1 256 ? -0.884 -19.372 0.151 1.00 88.19 256 VAL A N 1
ATOM 1925 C CA . VAL A 1 256 ? -1.275 -20.143 1.340 1.00 88.19 256 VAL A CA 1
ATOM 1926 C C . VAL A 1 256 ? -0.732 -19.443 2.589 1.00 88.19 256 VAL A C 1
ATOM 1928 O O . VAL A 1 256 ? 0.479 -19.229 2.671 1.00 88.19 256 VAL A O 1
ATOM 1931 N N . ALA A 1 257 ? -1.627 -19.086 3.518 1.00 83.75 257 ALA A N 1
ATOM 1932 C CA . ALA A 1 257 ? -1.309 -18.537 4.842 1.00 83.75 257 ALA A CA 1
ATOM 1933 C C . ALA A 1 257 ? -1.048 -19.635 5.884 1.00 83.75 257 ALA A C 1
ATOM 1935 O O . ALA A 1 257 ? -1.674 -20.716 5.777 1.00 83.75 257 ALA A O 1
#

Radius of gyration: 20.36 Å; chains: 1; bounding box: 44×56×53 Å

Sequence (257 aa):
SRTGNGRKNMVRSLEDSLKRLGTDYLDLYWAHTADGVTPLEEILRAFDDLLRAGKILHAGLSNFPAWRIARADLLAELRGWAPLAGIQFEYSLAERSAERELLPMAEALGLGAALWSPLGGGLLTGKYRAGTTEGRLSGLGTLVRTENSPRETAILDALQAVAMELEASPTQVAIAWLRERAARSSTSLIPILGPRTREQLDATLGALQLAPSAEQLARLEAASAVAPGTPHEQIAGQLPAVLGGHPDFRLPSIPVA